Protein AF-A0A3F2V138-F1 (afdb_monomer)

pLDDT: mean 71.64, std 15.11, range [28.91, 94.94]

Mean predicted aligned error: 17.35 Å

Radius of gyration: 23.24 Å; Cα contacts (8 Å, |Δi|>4): 183; chains: 1; bounding box: 48×35×72 Å

Solvent-accessible surface area (backbone atoms only — not comparable to full-atom values): 11892 Å² total; per-residue (Å²): 131,85,77,78,75,81,76,76,82,75,56,70,71,60,63,70,59,53,62,80,86,76,51,94,63,59,84,92,71,60,78,75,80,52,61,64,62,49,49,49,48,48,49,52,50,48,52,50,52,49,46,53,51,50,21,52,49,29,39,47,46,29,72,66,48,78,90,44,71,67,61,22,51,54,26,39,52,51,14,30,50,44,25,16,52,49,17,39,69,52,48,40,97,92,52,82,70,78,85,89,50,86,52,68,68,38,33,52,28,18,52,51,18,26,51,51,32,61,77,63,69,63,63,60,75,60,56,56,51,52,52,53,62,72,70,68,56,84,58,84,85,42,78,45,45,55,25,50,54,50,18,52,54,27,42,51,33,18,60,76,50,72,67,55,75,67,19,55,46,26,43,50,53,18,53,50,25,51,44,39,45,77,66,49,80,71,53,75,67,55,46,55,30,51,53,52,51,50,50,52,54,51,50,51,52,49,56,64,67,77,104

Sequence (211 aa):
MAVETLEVGVEPVDLVMFSFKEDLVDPSLAKHFNTKELDQTINSSAHRALQVCNATAQLMLAKYITDKVDDVNAAKLRAEHIAYDLGDEEYDPDQPRNNPFEEPILAAAWQAGYDSAKHSKRLKPLAELESKYWNEGVNTEDSRSQYELCALQLYKIAAQLERGKNAERAKHLAMEMCRYHEGETPSIKRQIEIDRFMARQAERIAEEIDF

Structure (mmCIF, N/CA/C/O backbone):
data_AF-A0A3F2V138-F1
#
_entry.id   AF-A0A3F2V138-F1
#
loop_
_atom_site.group_PDB
_atom_site.id
_atom_site.type_symbol
_atom_site.label_atom_id
_atom_site.label_alt_id
_atom_site.label_comp_id
_atom_site.label_asym_id
_atom_site.label_entity_id
_atom_site.label_seq_id
_atom_site.pdbx_PDB_ins_code
_atom_site.Cartn_x
_atom_site.Cartn_y
_atom_site.Cartn_z
_atom_site.occupancy
_atom_site.B_iso_or_equiv
_atom_site.auth_seq_id
_atom_site.auth_comp_id
_atom_site.auth_asym_id
_atom_site.auth_atom_id
_atom_site.pdbx_PDB_model_num
ATOM 1 N N . MET A 1 1 ? -20.953 11.373 -18.979 1.00 32.16 1 MET A N 1
ATOM 2 C CA . MET A 1 1 ? -19.958 11.107 -20.035 1.00 32.16 1 MET A CA 1
ATOM 3 C C . MET A 1 1 ? -18.856 10.321 -19.372 1.00 32.16 1 MET A C 1
ATOM 5 O O . MET A 1 1 ? -18.266 10.841 -18.435 1.00 32.16 1 MET A O 1
ATOM 9 N N . ALA A 1 2 ? -18.704 9.050 -19.736 1.00 28.91 2 ALA A N 1
ATOM 10 C CA . ALA A 1 2 ? -17.595 8.244 -19.253 1.00 28.91 2 ALA A CA 1
ATOM 11 C C . ALA A 1 2 ? -16.331 8.774 -19.934 1.00 28.91 2 ALA A C 1
ATOM 13 O O . ALA A 1 2 ? -16.288 8.843 -21.159 1.00 28.91 2 ALA A O 1
ATOM 14 N N . VAL A 1 3 ? -15.372 9.238 -19.139 1.00 31.67 3 VAL A N 1
ATOM 15 C CA . VAL A 1 3 ? -14.023 9.509 -19.626 1.00 31.67 3 VAL A CA 1
ATOM 16 C C . VAL A 1 3 ? -13.371 8.137 -19.719 1.00 31.67 3 VAL A C 1
ATOM 18 O O . VAL A 1 3 ? -13.092 7.526 -18.690 1.00 31.67 3 VAL A O 1
ATOM 21 N N . GLU A 1 4 ? -13.249 7.609 -20.936 1.00 33.34 4 GLU A N 1
ATOM 22 C CA . GLU A 1 4 ? -12.384 6.464 -21.210 1.00 33.34 4 GLU A CA 1
ATOM 23 C C . GLU A 1 4 ? -10.984 6.838 -20.721 1.00 33.34 4 GLU A C 1
ATOM 25 O O . GLU A 1 4 ? -10.369 7.791 -21.199 1.00 33.34 4 GLU A O 1
ATOM 30 N N . THR A 1 5 ? -10.519 6.151 -19.681 1.00 39.53 5 THR A N 1
ATOM 31 C CA . THR A 1 5 ? -9.123 6.197 -19.267 1.00 39.53 5 THR A CA 1
ATOM 32 C C . THR A 1 5 ? -8.278 5.828 -20.477 1.00 39.53 5 THR A C 1
ATOM 34 O O . THR A 1 5 ? -8.374 4.702 -20.957 1.00 39.53 5 THR A O 1
ATOM 37 N N . LEU A 1 6 ? -7.473 6.775 -20.964 1.00 38.91 6 LEU A N 1
ATOM 38 C CA . LEU A 1 6 ? -6.366 6.511 -21.881 1.00 38.91 6 LEU A CA 1
ATOM 39 C C . LEU A 1 6 ? -5.460 5.463 -21.217 1.00 38.91 6 LEU A C 1
ATOM 41 O O . LEU A 1 6 ? -4.614 5.786 -20.379 1.00 38.91 6 LEU A O 1
ATOM 45 N N . GLU A 1 7 ? -5.685 4.186 -21.526 1.00 47.78 7 GLU A N 1
ATOM 46 C CA . GLU A 1 7 ? -4.760 3.098 -21.227 1.00 47.78 7 GLU A CA 1
ATOM 47 C C . GLU A 1 7 ? -3.548 3.258 -22.146 1.00 47.78 7 GLU A C 1
ATOM 49 O O . GLU A 1 7 ? -3.397 2.541 -23.128 1.00 47.78 7 GLU A O 1
ATOM 54 N N . VAL A 1 8 ? -2.696 4.240 -21.836 1.00 52.81 8 VAL A N 1
ATOM 55 C CA . VAL A 1 8 ? -1.450 4.479 -22.570 1.00 52.81 8 VAL A CA 1
ATOM 56 C C . VAL A 1 8 ? -0.631 3.190 -22.544 1.00 52.81 8 VAL A C 1
ATOM 58 O O . VAL A 1 8 ? -0.210 2.724 -21.472 1.00 52.81 8 VAL A O 1
ATOM 61 N N . GLY A 1 9 ? -0.438 2.603 -23.724 1.00 60.66 9 GLY A N 1
ATOM 62 C CA . GLY A 1 9 ? 0.198 1.305 -23.912 1.00 60.66 9 GLY A CA 1
ATOM 63 C C . GLY A 1 9 ? 1.704 1.364 -23.663 1.00 60.66 9 GLY A C 1
ATOM 64 O O . GLY A 1 9 ? 2.499 1.602 -24.573 1.00 60.66 9 GLY A O 1
ATOM 65 N N . VAL A 1 10 ? 2.132 1.121 -22.424 1.00 68.50 10 VAL A N 1
ATOM 66 C CA . VAL A 1 10 ? 3.544 0.811 -22.157 1.00 68.50 10 VAL A CA 1
ATOM 67 C C . VAL A 1 10 ? 3.823 -0.599 -22.661 1.00 68.50 10 VAL A C 1
ATOM 69 O O . VAL A 1 10 ? 3.036 -1.507 -22.396 1.00 68.50 10 VAL A O 1
ATOM 72 N N . GLU A 1 11 ? 4.935 -0.797 -23.367 1.00 81.44 11 GLU A N 1
ATOM 73 C CA . GLU A 1 11 ? 5.279 -2.093 -23.947 1.00 81.44 11 GLU A CA 1
ATOM 74 C C . GLU A 1 11 ? 6.398 -2.771 -23.142 1.00 81.44 11 GLU A C 1
ATOM 76 O O . GLU A 1 11 ? 7.419 -2.140 -22.851 1.00 81.44 11 GLU A O 1
ATOM 81 N N . PRO A 1 12 ? 6.312 -4.085 -22.854 1.00 78.69 12 PRO A N 1
ATOM 82 C CA . PRO A 1 12 ? 7.355 -4.781 -22.100 1.00 78.69 12 PRO A CA 1
ATOM 83 C C . PRO A 1 12 ? 8.736 -4.784 -22.770 1.00 78.69 12 PRO A C 1
ATOM 85 O O . PRO A 1 12 ? 9.752 -4.997 -22.104 1.00 78.69 12 PRO A O 1
ATOM 88 N N . VAL A 1 13 ? 8.788 -4.545 -24.087 1.00 82.62 13 VAL A N 1
ATOM 89 C CA . VAL A 1 13 ? 10.034 -4.430 -24.861 1.00 82.62 13 VAL A CA 1
ATOM 90 C C . VAL A 1 13 ? 10.856 -3.198 -24.470 1.00 82.62 13 VAL A C 1
ATOM 92 O O . VAL A 1 13 ? 12.082 -3.221 -24.587 1.00 82.62 13 VAL A O 1
ATOM 95 N N . ASP A 1 14 ? 10.220 -2.157 -23.924 1.00 84.81 14 ASP A N 1
ATOM 96 C CA . ASP A 1 14 ? 10.8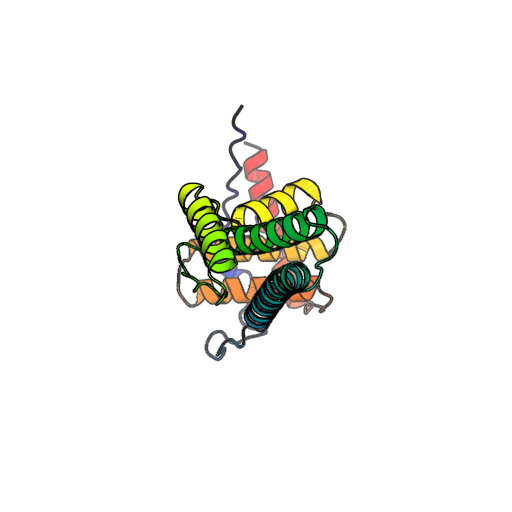92 -0.915 -23.529 1.00 84.81 14 ASP A CA 1
ATOM 97 C C . ASP A 1 14 ? 11.889 -1.131 -22.380 1.00 84.81 14 ASP A C 1
ATOM 99 O O . ASP A 1 14 ? 12.819 -0.348 -22.195 1.00 84.81 14 ASP A O 1
ATOM 103 N N . LEU A 1 15 ? 11.778 -2.248 -21.654 1.00 83.06 15 LEU A N 1
ATOM 104 C CA . LEU A 1 15 ? 12.735 -2.639 -20.618 1.00 83.06 15 LEU A CA 1
ATOM 105 C C . LEU A 1 15 ? 14.162 -2.853 -21.166 1.00 83.06 15 LEU A C 1
ATOM 107 O O . LEU A 1 15 ? 15.140 -2.798 -20.416 1.00 83.06 15 LEU A O 1
ATOM 111 N N . VAL A 1 16 ? 14.307 -3.086 -22.476 1.00 86.06 16 VAL A N 1
ATOM 112 C CA . VAL A 1 16 ? 15.608 -3.196 -23.161 1.00 86.06 16 VAL A CA 1
ATOM 113 C C . VAL A 1 16 ? 16.344 -1.850 -23.215 1.00 86.06 16 VAL A C 1
ATOM 115 O O . VAL A 1 16 ? 17.562 -1.828 -23.389 1.00 86.06 16 VAL A O 1
ATOM 118 N N . MET A 1 17 ? 15.642 -0.726 -23.025 1.00 85.81 17 MET A N 1
ATOM 119 C CA . MET A 1 17 ? 16.252 0.610 -23.005 1.00 85.81 17 MET A CA 1
ATOM 120 C C . MET A 1 17 ? 17.148 0.843 -21.785 1.00 85.81 17 MET A C 1
ATOM 122 O O . MET A 1 17 ? 18.038 1.690 -21.847 1.00 85.81 17 MET A O 1
ATOM 126 N N . PHE A 1 18 ? 16.959 0.061 -20.720 1.00 87.50 18 PHE A N 1
ATOM 127 C CA . PHE A 1 18 ? 17.821 0.060 -19.545 1.00 87.50 18 PHE A CA 1
ATOM 128 C C . PHE A 1 18 ? 18.917 -0.985 -19.708 1.00 87.50 18 PHE A C 1
ATOM 130 O O . PHE A 1 18 ? 18.635 -2.160 -19.976 1.00 87.50 18 PHE A O 1
ATOM 137 N N . SER A 1 19 ? 20.177 -0.599 -19.512 1.00 84.62 19 SER A N 1
ATOM 138 C CA . SER A 1 19 ? 21.278 -1.558 -19.557 1.00 84.62 19 SER A CA 1
ATOM 139 C C . SER A 1 19 ? 21.392 -2.326 -18.242 1.00 84.62 19 SER A C 1
ATOM 141 O O . SER A 1 19 ? 21.206 -1.777 -17.164 1.00 84.62 19 SER A O 1
ATOM 143 N N . PHE A 1 20 ? 21.763 -3.606 -18.322 1.00 78.69 20 PHE A N 1
ATOM 144 C CA . PHE A 1 20 ? 22.033 -4.431 -17.136 1.00 78.69 20 PHE A CA 1
ATOM 145 C C . PHE A 1 20 ? 23.310 -4.017 -16.382 1.00 78.69 20 PHE A C 1
ATOM 147 O O . PHE A 1 20 ? 23.573 -4.518 -15.297 1.00 78.69 20 PHE A O 1
ATOM 154 N N . LYS A 1 21 ? 24.155 -3.161 -16.975 1.00 75.06 21 LYS A N 1
ATOM 155 C CA . LYS A 1 21 ? 25.467 -2.789 -16.419 1.00 75.06 21 LYS A CA 1
ATOM 156 C C . LYS A 1 21 ? 25.376 -1.734 -15.321 1.00 75.06 21 LYS A C 1
ATOM 158 O O . LYS A 1 21 ? 26.285 -1.655 -14.504 1.00 75.06 21 LYS A O 1
ATOM 163 N N . GLU A 1 22 ? 24.322 -0.929 -15.349 1.00 72.00 22 GLU A N 1
ATOM 164 C CA . GLU A 1 22 ? 24.072 0.135 -14.375 1.00 72.00 22 GLU A CA 1
ATOM 165 C C . GLU A 1 22 ? 23.046 -0.307 -13.313 1.00 72.00 22 GLU A C 1
ATOM 167 O O . GLU A 1 22 ? 22.742 0.463 -12.407 1.00 72.00 22 GLU A O 1
ATOM 172 N N . ASP A 1 23 ? 22.522 -1.542 -13.404 1.00 71.06 23 ASP A N 1
ATOM 173 C CA . ASP A 1 23 ? 21.577 -2.097 -12.429 1.00 71.06 23 ASP A CA 1
ATOM 174 C C . ASP A 1 23 ? 22.263 -2.174 -11.058 1.00 71.06 23 ASP A C 1
ATOM 176 O O . ASP A 1 23 ? 23.228 -2.915 -10.860 1.00 71.06 23 ASP A O 1
ATOM 180 N N . LEU A 1 24 ? 21.752 -1.399 -10.094 1.00 63.19 24 LEU A N 1
ATOM 181 C CA . LEU A 1 24 ? 22.294 -1.331 -8.731 1.00 63.19 24 LEU A CA 1
ATOM 182 C C . LEU A 1 24 ? 22.168 -2.663 -7.973 1.00 63.19 24 LEU A C 1
ATOM 184 O O . LEU A 1 24 ? 22.788 -2.848 -6.925 1.00 63.19 24 LEU A O 1
ATOM 188 N N . VAL A 1 25 ? 21.354 -3.586 -8.487 1.00 59.28 25 VAL A N 1
ATOM 189 C CA . VAL A 1 25 ? 21.067 -4.884 -7.882 1.00 59.28 25 VAL A CA 1
ATOM 190 C C . VAL A 1 25 ? 21.074 -5.962 -8.962 1.00 59.28 25 VAL A C 1
ATOM 192 O O . VAL A 1 25 ? 20.280 -5.905 -9.899 1.00 59.28 25 VAL A O 1
ATOM 195 N N . ASP A 1 26 ? 21.914 -6.988 -8.796 1.00 55.56 26 ASP A N 1
ATOM 196 C CA . ASP A 1 26 ? 21.844 -8.204 -9.611 1.00 55.56 26 ASP A CA 1
ATOM 197 C C . ASP A 1 26 ? 20.541 -8.965 -9.274 1.00 55.56 26 ASP A C 1
ATOM 199 O O . ASP A 1 26 ? 20.380 -9.423 -8.132 1.00 55.56 26 ASP A O 1
ATOM 203 N N . PRO A 1 27 ? 19.614 -9.146 -10.23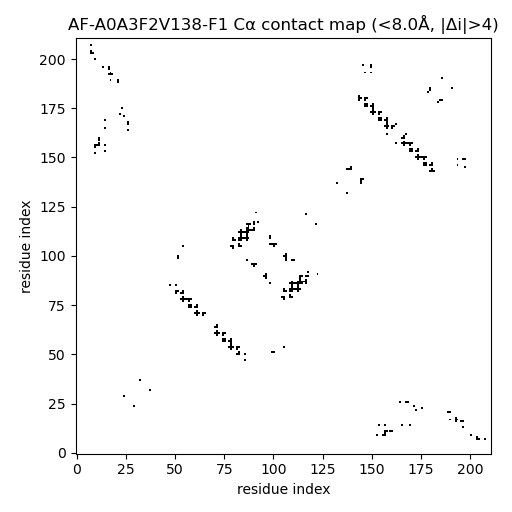9 1.00 51.47 27 PRO A N 1
ATOM 204 C CA . PRO A 1 27 ? 18.341 -9.833 -10.013 1.00 51.47 27 PRO A CA 1
ATOM 205 C C . PRO A 1 27 ? 18.500 -11.280 -9.526 1.00 51.47 27 PRO A C 1
ATOM 207 O O . PRO A 1 27 ? 17.563 -11.851 -8.979 1.00 51.47 27 PRO A O 1
ATOM 210 N N . SER A 1 28 ? 19.665 -11.897 -9.748 1.00 51.62 28 SER A N 1
ATOM 211 C CA . SER A 1 28 ? 19.962 -13.271 -9.335 1.00 51.62 28 SER A CA 1
ATOM 212 C C . SER A 1 28 ? 20.532 -13.394 -7.916 1.00 51.62 28 SER A C 1
ATOM 214 O O . SER A 1 28 ? 20.513 -14.489 -7.353 1.00 51.62 28 SER A O 1
ATOM 216 N N . LEU A 1 29 ? 21.003 -12.288 -7.323 1.00 47.56 29 LEU A N 1
ATOM 217 C CA . LEU A 1 29 ? 21.621 -12.243 -5.989 1.00 47.56 29 LEU A CA 1
ATOM 218 C C . LEU A 1 29 ? 20.744 -11.562 -4.932 1.00 47.56 29 LEU A C 1
ATOM 220 O O . LEU A 1 29 ? 21.033 -11.653 -3.737 1.00 47.56 29 LEU A O 1
ATOM 224 N N . ALA A 1 30 ? 19.662 -10.904 -5.342 1.00 48.72 30 ALA A N 1
ATOM 225 C CA . ALA A 1 30 ? 18.732 -10.260 -4.432 1.00 48.72 30 ALA A CA 1
ATOM 226 C C . ALA A 1 30 ? 17.898 -11.301 -3.662 1.00 48.72 30 ALA A C 1
ATOM 228 O O . ALA A 1 30 ? 16.778 -11.635 -4.032 1.00 48.72 30 ALA A O 1
ATOM 229 N N . LYS A 1 31 ? 18.398 -11.783 -2.517 1.00 49.00 31 LYS A N 1
ATOM 230 C CA . LYS A 1 31 ? 17.483 -12.083 -1.405 1.00 49.00 31 LYS A CA 1
ATOM 231 C C . LYS A 1 31 ? 16.943 -10.733 -0.953 1.00 49.00 31 LYS A C 1
ATOM 233 O O . LYS A 1 31 ? 17.604 -10.044 -0.184 1.00 49.00 31 LYS A O 1
ATOM 238 N N . HIS A 1 32 ? 15.818 -10.321 -1.527 1.00 47.31 32 HIS A N 1
ATOM 239 C CA . HIS A 1 32 ? 15.221 -9.013 -1.293 1.00 47.31 32 HIS A CA 1
ATOM 240 C C . HIS A 1 32 ? 15.019 -8.795 0.215 1.00 47.31 32 HIS A C 1
ATOM 242 O O . HIS A 1 32 ? 14.123 -9.371 0.825 1.00 47.31 32 HIS A O 1
ATOM 248 N N . PHE A 1 33 ? 15.867 -7.970 0.829 1.00 42.47 33 PHE A N 1
ATOM 249 C CA . PHE A 1 33 ? 15.520 -7.292 2.070 1.00 42.47 33 PHE A CA 1
ATOM 250 C C . PHE A 1 33 ? 14.721 -6.072 1.629 1.00 42.47 33 PHE A C 1
ATOM 252 O O . PHE A 1 33 ? 15.279 -5.028 1.299 1.00 42.47 33 PHE A O 1
ATOM 259 N N . ASN A 1 34 ? 13.413 -6.259 1.482 1.00 51.78 34 ASN A N 1
ATOM 260 C CA . ASN A 1 34 ? 12.510 -5.204 1.062 1.00 51.78 34 ASN A CA 1
ATOM 261 C C . ASN A 1 34 ? 12.299 -4.264 2.251 1.00 51.78 34 ASN A C 1
ATOM 263 O O . ASN A 1 34 ? 11.348 -4.415 3.009 1.00 51.78 34 ASN A O 1
ATOM 267 N N . THR A 1 35 ? 13.237 -3.338 2.466 1.00 44.03 35 THR A N 1
ATOM 268 C CA . THR A 1 35 ? 13.180 -2.374 3.575 1.00 44.03 35 THR A CA 1
ATOM 269 C C . THR A 1 35 ? 11.898 -1.560 3.536 1.00 44.03 35 THR A C 1
ATOM 271 O O . THR A 1 35 ? 11.374 -1.254 4.589 1.00 44.03 35 THR A O 1
ATOM 274 N N . LYS A 1 36 ? 11.320 -1.318 2.353 1.00 45.69 36 LYS A N 1
ATOM 275 C CA . LYS A 1 36 ? 10.038 -0.626 2.204 1.00 45.69 36 LYS A CA 1
ATOM 276 C C . LYS A 1 36 ? 8.844 -1.481 2.622 1.00 45.69 36 LYS A C 1
ATOM 278 O O . LYS A 1 36 ? 7.966 -0.973 3.300 1.00 45.69 36 LYS A O 1
ATOM 283 N N . GLU A 1 37 ? 8.803 -2.762 2.267 1.00 50.03 37 GLU A N 1
ATOM 284 C CA . GLU A 1 37 ? 7.781 -3.693 2.777 1.00 50.03 37 GLU A CA 1
ATOM 285 C C . GLU A 1 37 ? 7.958 -3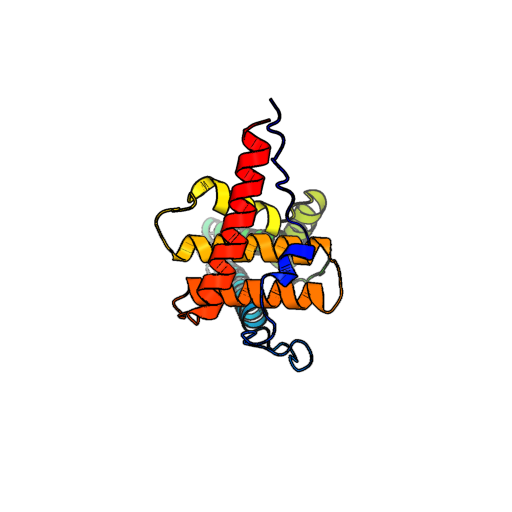.935 4.277 1.00 50.03 37 GLU A C 1
ATOM 287 O O . GLU A 1 37 ? 6.976 -4.064 4.998 1.00 50.03 37 GLU A O 1
ATOM 292 N N . LEU A 1 38 ? 9.197 -3.916 4.771 1.00 45.75 38 LEU A N 1
ATOM 293 C CA . LEU A 1 38 ? 9.510 -3.994 6.192 1.00 45.75 38 LEU A CA 1
ATOM 294 C C . LEU A 1 38 ? 9.075 -2.717 6.925 1.00 45.75 38 LEU A C 1
ATOM 296 O O . LEU A 1 38 ? 8.409 -2.827 7.943 1.00 45.75 38 LEU A O 1
ATOM 300 N N . ASP A 1 39 ? 9.339 -1.531 6.380 1.00 49.78 39 ASP A N 1
ATOM 301 C CA . ASP A 1 39 ? 8.896 -0.238 6.911 1.00 49.78 39 ASP A CA 1
ATOM 302 C C . ASP A 1 39 ? 7.374 -0.089 6.817 1.00 49.78 39 ASP A C 1
ATOM 304 O O . ASP A 1 39 ? 6.744 0.391 7.752 1.00 49.78 39 ASP A O 1
ATOM 308 N N . GLN A 1 40 ? 6.745 -0.561 5.738 1.00 58.03 40 GLN A N 1
ATOM 309 C CA . GLN A 1 40 ? 5.288 -0.642 5.609 1.00 58.03 40 GLN A CA 1
ATOM 310 C C . GLN A 1 40 ? 4.699 -1.627 6.618 1.00 58.03 40 GLN A C 1
ATOM 312 O O . GLN A 1 40 ? 3.688 -1.322 7.243 1.00 58.03 40 GLN A O 1
ATOM 317 N N . THR A 1 41 ? 5.340 -2.775 6.834 1.00 59.00 41 THR A N 1
ATOM 318 C CA . THR A 1 41 ? 4.925 -3.757 7.843 1.00 59.00 41 THR A CA 1
ATOM 319 C C . THR A 1 41 ? 5.105 -3.196 9.250 1.00 59.00 41 THR A C 1
ATOM 321 O O . THR A 1 41 ? 4.219 -3.365 10.083 1.00 59.00 41 THR A O 1
ATOM 324 N N . ILE A 1 42 ? 6.201 -2.482 9.520 1.00 55.03 42 ILE A N 1
ATOM 325 C CA . ILE A 1 42 ? 6.461 -1.803 10.793 1.00 55.03 42 ILE A CA 1
ATOM 326 C C . ILE A 1 42 ? 5.435 -0.697 11.012 1.00 55.03 42 ILE A C 1
ATOM 328 O O . ILE A 1 42 ? 4.840 -0.652 12.081 1.00 55.03 42 ILE A O 1
ATOM 332 N N . ASN A 1 43 ? 5.174 0.150 10.017 1.00 63.12 43 ASN A N 1
ATOM 333 C CA . ASN A 1 43 ? 4.196 1.232 10.107 1.00 63.12 43 ASN A CA 1
ATOM 334 C C . ASN A 1 43 ? 2.775 0.686 10.275 1.00 63.12 43 ASN A C 1
ATOM 336 O O . ASN A 1 43 ? 2.054 1.141 11.157 1.00 63.12 43 ASN A O 1
ATOM 340 N N . SER A 1 44 ? 2.394 -0.342 9.509 1.00 68.12 44 SER A N 1
ATOM 341 C CA . SER A 1 44 ? 1.121 -1.056 9.665 1.00 68.12 44 SER A CA 1
ATOM 342 C C . SER A 1 44 ? 1.009 -1.677 11.060 1.00 68.12 44 SER A C 1
ATOM 344 O O . SER A 1 44 ? -0.007 -1.521 11.733 1.00 68.12 44 SER A O 1
ATOM 346 N N . SER A 1 45 ? 2.073 -2.320 11.546 1.00 65.31 45 SER A N 1
ATOM 347 C CA . SER A 1 45 ? 2.112 -2.914 12.883 1.00 65.31 45 SER A CA 1
ATOM 348 C C . SER A 1 45 ? 2.074 -1.862 13.995 1.00 65.31 45 SER A C 1
ATOM 350 O O . SER A 1 45 ? 1.442 -2.097 15.023 1.00 65.31 45 SER A O 1
ATOM 352 N N . ALA A 1 46 ? 2.733 -0.717 13.818 1.00 62.47 46 ALA A N 1
ATOM 353 C CA . ALA A 1 46 ? 2.763 0.379 14.779 1.00 62.47 46 ALA A CA 1
ATOM 354 C C . ALA A 1 46 ? 1.407 1.085 14.843 1.00 62.47 46 ALA A C 1
ATOM 356 O O . ALA A 1 46 ? 0.880 1.285 15.934 1.00 62.47 46 ALA A O 1
ATOM 357 N N . HIS A 1 47 ? 0.804 1.384 13.689 1.00 70.19 47 HIS A N 1
ATOM 358 C CA . HIS A 1 47 ? -0.554 1.923 13.589 1.00 70.19 47 HIS A CA 1
ATOM 359 C C . HIS A 1 47 ? -1.562 0.986 14.250 1.00 70.19 47 HIS A C 1
ATOM 361 O O . HIS A 1 47 ? -2.305 1.402 15.136 1.00 70.19 47 HIS A O 1
ATOM 367 N N . ARG A 1 48 ? -1.505 -0.310 13.923 1.00 77.38 48 ARG A N 1
ATOM 368 C CA . ARG A 1 48 ? -2.334 -1.338 14.559 1.00 77.38 48 ARG A CA 1
ATOM 369 C C . ARG A 1 48 ? -2.171 -1.345 16.079 1.00 77.38 48 ARG A C 1
ATOM 371 O O . ARG A 1 48 ? -3.162 -1.311 16.803 1.00 77.38 48 ARG A O 1
ATOM 378 N N . ALA A 1 49 ? -0.935 -1.368 16.575 1.00 69.75 49 ALA A N 1
ATOM 379 C CA . ALA A 1 49 ? -0.661 -1.366 18.011 1.00 69.75 49 ALA A CA 1
ATOM 380 C C . ALA A 1 49 ? -1.174 -0.091 18.701 1.00 69.75 49 ALA A C 1
ATOM 382 O O . ALA A 1 49 ? -1.716 -0.170 19.804 1.00 69.75 49 ALA A O 1
ATOM 383 N N . LEU A 1 50 ? -1.053 1.070 18.049 1.00 69.94 50 LEU A N 1
ATOM 384 C CA . LEU A 1 50 ? -1.578 2.340 18.549 1.00 69.94 50 LEU A CA 1
ATOM 385 C C . LEU A 1 50 ? -3.105 2.335 18.623 1.00 69.94 50 LEU A C 1
ATOM 387 O O . LEU A 1 50 ? -3.648 2.727 19.651 1.00 69.94 50 LEU A O 1
ATOM 391 N N . GLN A 1 51 ? -3.802 1.853 17.591 1.00 74.12 51 GLN A N 1
ATOM 392 C CA . GLN A 1 51 ? -5.268 1.773 17.604 1.00 74.12 51 GLN A CA 1
ATOM 393 C C . GLN A 1 51 ? -5.772 0.809 18.680 1.00 74.12 51 GLN A C 1
ATOM 395 O O . GLN A 1 51 ? -6.700 1.132 19.423 1.00 74.12 51 GLN A O 1
ATOM 400 N N . VAL A 1 52 ? -5.103 -0.336 18.845 1.00 78.38 52 VAL A N 1
ATOM 401 C CA . VAL A 1 52 ? -5.410 -1.285 19.923 1.00 78.38 52 VAL A CA 1
ATOM 402 C C . VAL A 1 52 ? -5.198 -0.643 21.295 1.00 78.38 52 VAL A C 1
ATOM 404 O O . VAL A 1 52 ? -6.077 -0.718 22.155 1.00 78.38 52 VAL A O 1
ATOM 407 N N . CYS A 1 53 ? -4.068 0.038 21.499 1.00 81.12 53 CYS A N 1
ATOM 408 C CA . CYS A 1 53 ? -3.769 0.772 22.730 1.00 81.12 53 CYS A CA 1
ATOM 409 C C . CYS A 1 53 ? -4.805 1.874 23.011 1.00 81.12 53 CYS A C 1
ATOM 411 O O . CYS A 1 53 ? -5.304 1.991 24.126 1.00 81.12 53 CYS A O 1
ATOM 413 N N . ASN A 1 54 ? -5.202 2.643 21.997 1.00 74.31 54 ASN A N 1
ATOM 414 C CA . ASN A 1 54 ? -6.181 3.715 22.142 1.00 74.31 54 ASN A CA 1
ATOM 415 C C . ASN A 1 54 ? -7.569 3.176 22.505 1.00 74.31 54 ASN A C 1
ATOM 417 O O . ASN A 1 54 ? -8.181 3.668 23.453 1.00 74.31 54 ASN A O 1
ATOM 421 N N . ALA A 1 55 ? -8.059 2.149 21.807 1.00 75.06 55 ALA A N 1
ATOM 422 C CA . ALA A 1 55 ? -9.352 1.538 22.110 1.00 75.06 55 ALA A CA 1
ATOM 423 C C . ALA A 1 55 ? -9.363 0.905 23.511 1.00 75.06 55 ALA A C 1
ATOM 425 O O . ALA A 1 55 ? -10.293 1.124 24.290 1.00 75.06 55 ALA A O 1
ATOM 426 N N . THR A 1 56 ? -8.304 0.179 23.878 1.00 81.12 56 THR A N 1
ATOM 427 C CA . THR A 1 56 ? -8.179 -0.410 25.221 1.00 81.12 56 THR A CA 1
ATOM 428 C C . THR A 1 56 ? -8.077 0.653 26.314 1.00 81.12 56 THR A C 1
ATOM 430 O O . THR A 1 56 ? -8.751 0.528 27.337 1.00 81.12 56 THR A O 1
ATOM 433 N N . ALA A 1 57 ? -7.329 1.736 26.095 1.00 82.38 57 ALA A N 1
ATOM 434 C CA . ALA A 1 57 ? -7.231 2.850 27.032 1.00 82.38 57 ALA A CA 1
ATOM 435 C C . ALA A 1 57 ? -8.570 3.582 27.203 1.00 82.38 57 ALA A C 1
ATOM 437 O O . ALA A 1 57 ? -8.961 3.871 28.331 1.00 82.38 57 ALA A O 1
ATOM 438 N N . GLN A 1 58 ? -9.313 3.835 26.120 1.00 80.56 58 GLN A N 1
ATOM 439 C CA . GLN A 1 58 ? -10.650 4.438 26.190 1.00 80.56 58 GLN A CA 1
ATOM 440 C C . GLN A 1 58 ? -11.638 3.537 26.938 1.00 80.56 58 GLN A C 1
ATOM 442 O O . GLN A 1 58 ? -12.402 4.014 27.779 1.00 80.56 58 GLN A O 1
ATOM 447 N N . LEU A 1 59 ? -11.579 2.224 26.706 1.00 84.12 59 LEU A N 1
ATOM 448 C CA . LEU A 1 59 ? -12.397 1.270 27.445 1.00 84.12 59 LEU A CA 1
ATOM 449 C C . LEU A 1 59 ? -12.005 1.212 28.930 1.00 84.12 59 LEU A C 1
ATOM 451 O O . LEU A 1 59 ? -12.883 1.151 29.789 1.00 84.12 59 LEU A O 1
ATOM 455 N N . MET A 1 60 ? -10.711 1.265 29.257 1.00 85.00 60 MET A N 1
ATOM 456 C CA . MET A 1 60 ? -10.251 1.368 30.644 1.00 85.00 60 MET A CA 1
ATOM 457 C C . MET A 1 60 ? -10.730 2.666 31.294 1.00 85.00 60 MET A C 1
ATOM 459 O O . MET A 1 60 ? -11.288 2.620 32.386 1.00 85.00 60 MET A O 1
ATOM 463 N N . LEU A 1 61 ? -10.597 3.812 30.624 1.00 80.19 61 LEU A N 1
ATOM 464 C CA . LEU A 1 61 ? -11.120 5.087 31.116 1.00 80.19 61 LEU A CA 1
ATOM 465 C C . LEU A 1 61 ? -12.621 4.994 31.388 1.00 80.19 61 LEU A C 1
ATOM 467 O O . LEU A 1 61 ? -13.067 5.430 32.439 1.00 80.19 61 LEU A O 1
ATOM 471 N N . ALA A 1 62 ? -13.392 4.341 30.521 1.00 81.69 62 ALA A N 1
ATOM 472 C CA . ALA A 1 62 ? -14.811 4.105 30.768 1.00 81.69 62 ALA A CA 1
ATOM 473 C C . ALA A 1 62 ? -15.087 3.193 31.980 1.00 81.69 62 ALA A C 1
ATOM 475 O O . ALA A 1 62 ? -16.127 3.320 32.621 1.00 81.69 62 ALA A O 1
ATOM 476 N N . LYS A 1 63 ? -14.187 2.251 32.290 1.00 80.88 63 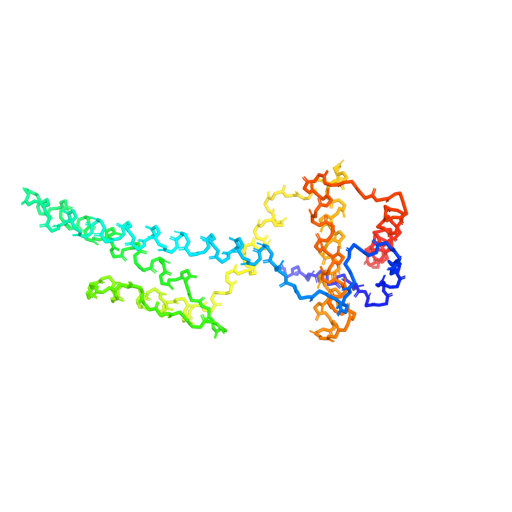LYS A N 1
ATOM 477 C CA . LYS A 1 63 ? -14.291 1.375 33.470 1.00 80.88 63 LYS A CA 1
ATOM 478 C C . LYS A 1 63 ? -13.916 2.105 34.773 1.00 80.88 63 LYS A C 1
ATOM 480 O O . LYS A 1 63 ? -14.434 1.733 35.822 1.00 80.88 63 LYS A O 1
ATOM 485 N N . TYR A 1 64 ? -13.041 3.116 34.715 1.00 77.06 64 TYR A N 1
ATOM 486 C CA . TYR A 1 64 ? -12.485 3.808 35.891 1.00 77.06 64 TYR A CA 1
ATOM 487 C C . TYR A 1 64 ? -13.042 5.220 36.145 1.00 77.06 64 TYR A C 1
ATOM 489 O O . TYR A 1 64 ? -13.040 5.663 37.291 1.00 77.06 64 TYR A O 1
ATOM 497 N N . ILE A 1 65 ? -13.524 5.936 35.126 1.00 65.44 65 ILE A N 1
ATOM 498 C CA . ILE A 1 65 ? -14.222 7.218 35.291 1.00 65.44 65 ILE A CA 1
ATOM 499 C C . ILE A 1 65 ? -15.644 6.890 35.743 1.00 65.44 65 ILE A C 1
ATOM 501 O O . ILE A 1 65 ? -16.479 6.501 34.941 1.00 65.44 65 ILE A O 1
ATOM 505 N N . THR A 1 66 ? -15.924 6.996 37.038 1.00 62.56 66 THR A N 1
ATOM 506 C CA . THR A 1 66 ? -17.194 6.533 37.628 1.00 62.56 66 THR A CA 1
ATOM 507 C C . THR A 1 66 ? -18.219 7.637 37.872 1.00 62.56 66 THR A C 1
ATOM 509 O O . THR A 1 66 ? -19.363 7.340 38.209 1.00 62.56 66 THR A O 1
ATOM 512 N N . ASP A 1 67 ? -17.840 8.904 37.702 1.00 67.81 67 ASP A N 1
ATOM 513 C CA . ASP A 1 67 ? -18.605 10.010 38.293 1.00 67.81 67 ASP A CA 1
ATOM 514 C C . ASP A 1 67 ? -19.717 10.547 37.378 1.00 67.81 67 ASP A C 1
ATOM 516 O O . ASP A 1 67 ? -20.662 11.181 37.852 1.00 67.81 67 ASP A O 1
ATOM 520 N N . LYS A 1 68 ? -19.638 10.281 36.067 1.00 77.81 68 LYS A N 1
ATOM 521 C CA . LYS A 1 68 ? -20.630 10.703 35.068 1.00 77.81 68 LYS A CA 1
ATOM 522 C C . LYS A 1 68 ? -20.897 9.594 34.057 1.00 77.81 68 LYS A C 1
ATOM 524 O O . LYS A 1 68 ? -20.030 9.225 33.271 1.00 77.81 68 LYS A O 1
ATOM 529 N N . VAL A 1 69 ? -22.133 9.098 34.053 1.00 78.81 69 VAL A N 1
ATOM 530 C CA . VAL A 1 69 ? -22.591 8.015 33.163 1.00 78.81 69 VAL A CA 1
ATOM 531 C C . VAL A 1 69 ? -22.442 8.389 31.681 1.00 78.81 69 VAL A C 1
ATOM 533 O O . VAL A 1 69 ? -22.087 7.539 30.867 1.00 78.81 69 VAL A O 1
ATOM 536 N N . ASP A 1 70 ? -22.639 9.661 31.335 1.00 81.50 70 ASP A N 1
ATOM 537 C CA . ASP A 1 70 ? -22.495 10.143 29.957 1.00 81.50 70 ASP A CA 1
ATOM 538 C C . ASP A 1 70 ? -21.043 10.066 29.462 1.00 81.50 70 ASP A C 1
ATOM 540 O O . ASP A 1 70 ? -20.798 9.652 28.329 1.00 81.50 70 ASP A O 1
ATOM 544 N N . ASP A 1 71 ? -20.070 10.366 30.328 1.00 78.25 71 ASP A N 1
ATOM 545 C CA . ASP A 1 71 ? -18.644 10.302 29.991 1.00 78.25 71 ASP A CA 1
ATOM 546 C C . ASP A 1 71 ? -18.176 8.848 29.819 1.00 78.25 71 ASP A C 1
ATOM 548 O O . ASP A 1 71 ? -17.395 8.545 28.913 1.00 78.25 71 ASP A O 1
ATOM 552 N N . VAL A 1 72 ? -18.717 7.931 30.631 1.00 80.75 72 VAL A N 1
ATOM 553 C CA . VAL A 1 72 ? -18.512 6.479 30.490 1.00 80.75 72 VAL A CA 1
ATOM 554 C C . VAL A 1 72 ? -19.027 5.989 29.143 1.00 80.75 72 VAL A C 1
ATOM 556 O O . VAL A 1 72 ? -18.318 5.281 28.427 1.00 80.75 72 VAL A O 1
ATOM 559 N N . ASN A 1 73 ? -20.253 6.367 28.780 1.00 83.81 73 ASN A N 1
ATOM 560 C CA . ASN A 1 73 ? -20.861 5.954 27.519 1.00 83.81 73 ASN A CA 1
ATOM 561 C C . ASN A 1 73 ? -20.110 6.541 26.320 1.00 83.81 73 ASN A C 1
ATOM 563 O O . ASN A 1 73 ? -19.832 5.820 25.365 1.00 83.81 73 ASN A O 1
ATOM 567 N N . ALA A 1 74 ? -19.699 7.810 26.388 1.00 82.50 74 ALA A N 1
ATOM 568 C CA . ALA A 1 74 ? -18.906 8.445 25.340 1.00 82.50 74 ALA A CA 1
ATOM 569 C C . ALA A 1 74 ? -17.516 7.804 25.179 1.00 82.50 74 ALA A C 1
ATOM 571 O O . ALA A 1 74 ? -17.002 7.697 24.066 1.00 82.50 74 ALA A O 1
ATOM 572 N N . ALA A 1 75 ? -16.877 7.378 26.272 1.00 79.25 75 ALA A N 1
ATOM 573 C CA . ALA A 1 75 ? -15.600 6.668 26.220 1.00 79.25 75 ALA A CA 1
ATOM 574 C C . ALA A 1 75 ? -15.748 5.246 25.643 1.00 79.25 75 ALA A C 1
ATOM 576 O O . ALA A 1 75 ? -14.941 4.856 24.800 1.00 79.25 75 ALA A O 1
ATOM 577 N N . LYS A 1 76 ? -16.811 4.507 26.000 1.00 86.19 76 LYS A N 1
ATOM 578 C CA . LYS A 1 76 ? -17.123 3.201 25.383 1.00 86.19 76 LYS A CA 1
ATOM 579 C C . LYS A 1 76 ? -17.388 3.321 23.890 1.00 86.19 76 LYS A C 1
ATOM 581 O O . LYS A 1 76 ? -16.770 2.606 23.112 1.00 86.19 76 LYS A O 1
ATOM 586 N N . LEU A 1 77 ? -18.230 4.276 23.498 1.00 87.06 77 LEU A N 1
ATOM 587 C CA . LEU A 1 77 ? -18.566 4.503 22.096 1.00 87.06 77 LEU A CA 1
ATOM 588 C C . LEU A 1 77 ? -17.316 4.846 21.272 1.00 87.06 77 LEU A C 1
ATOM 590 O O . LEU A 1 77 ? -17.142 4.337 20.171 1.00 87.06 77 LEU A O 1
ATOM 594 N N . ARG A 1 78 ? -16.408 5.666 21.821 1.00 85.38 78 ARG A N 1
ATOM 595 C CA . ARG A 1 78 ? -15.115 5.962 21.183 1.00 85.38 78 ARG A CA 1
ATOM 596 C C . ARG A 1 78 ? -14.235 4.723 21.051 1.00 85.38 78 ARG A C 1
ATOM 598 O O . ARG A 1 78 ? -13.626 4.536 20.004 1.00 85.38 78 ARG A O 1
ATOM 605 N N . ALA A 1 79 ? -14.172 3.884 22.083 1.00 84.56 79 ALA A N 1
ATOM 606 C CA . ALA A 1 79 ? -13.407 2.642 22.042 1.00 84.56 79 ALA A CA 1
ATOM 607 C C . ALA A 1 79 ? -13.939 1.679 20.963 1.00 84.56 79 ALA A C 1
ATOM 609 O O . ALA A 1 79 ? -13.156 1.115 20.202 1.00 84.56 79 ALA A O 1
ATOM 610 N N . GLU A 1 80 ? -15.263 1.542 20.864 1.00 90.12 80 GLU A N 1
ATOM 611 C CA . GLU A 1 80 ? -15.939 0.736 19.840 1.00 90.12 80 GLU A CA 1
ATOM 612 C C . GLU A 1 80 ? -15.706 1.285 18.429 1.00 90.12 80 GLU A C 1
ATOM 614 O O . GLU A 1 80 ? -15.382 0.514 17.531 1.00 90.12 80 GLU A O 1
ATOM 619 N N . HIS A 1 81 ? -15.793 2.605 18.236 1.00 88.88 81 HIS A N 1
ATOM 620 C CA . HIS A 1 81 ? -15.507 3.240 16.947 1.00 88.88 81 HIS A CA 1
ATOM 621 C C . HIS A 1 81 ? -14.078 2.973 16.474 1.00 88.88 81 HIS A C 1
ATOM 623 O O . HIS A 1 81 ? -13.885 2.552 15.342 1.00 88.88 81 HIS A O 1
ATOM 629 N N . ILE A 1 82 ? -13.088 3.135 17.356 1.00 83.75 82 ILE A N 1
ATOM 630 C CA . ILE A 1 82 ? -11.686 2.860 17.017 1.00 83.75 82 ILE A CA 1
ATOM 631 C C . ILE A 1 82 ? -11.499 1.391 16.608 1.00 83.75 82 ILE A C 1
ATOM 633 O O . ILE A 1 82 ? -10.794 1.094 15.645 1.00 83.75 82 ILE A O 1
ATOM 637 N N . ALA A 1 83 ? -12.132 0.461 17.330 1.00 88.44 83 ALA A N 1
ATOM 638 C CA . ALA A 1 83 ? -12.067 -0.958 17.002 1.00 88.44 83 ALA A CA 1
ATOM 639 C C . ALA A 1 83 ? -12.744 -1.270 15.656 1.00 88.44 83 ALA A C 1
ATOM 641 O O . ALA A 1 83 ? -12.189 -2.035 14.869 1.00 88.44 83 ALA A O 1
ATOM 642 N N . TYR A 1 84 ? -13.901 -0.661 15.379 1.00 91.44 84 TYR A N 1
ATOM 643 C CA . TYR A 1 84 ? -14.613 -0.781 14.106 1.00 91.44 84 TYR A CA 1
ATOM 644 C C . TYR A 1 84 ? -13.785 -0.248 12.932 1.00 91.44 84 TYR A C 1
ATOM 646 O O . TYR A 1 84 ? -13.615 -0.957 11.942 1.00 91.44 84 TYR A O 1
ATOM 654 N N . ASP A 1 85 ? -13.231 0.960 13.057 1.00 86.88 85 ASP A N 1
ATOM 655 C CA . ASP A 1 85 ? -12.427 1.594 12.008 1.00 86.88 85 ASP A CA 1
ATOM 656 C C . ASP A 1 85 ? -11.181 0.752 11.698 1.00 86.88 85 ASP A C 1
ATOM 658 O O . ASP A 1 85 ? -10.878 0.500 10.533 1.00 86.88 85 ASP A O 1
ATOM 662 N N . LEU A 1 86 ? -10.524 0.204 12.730 1.00 86.62 86 LEU A N 1
ATOM 663 C CA . LEU A 1 86 ? -9.414 -0.733 12.546 1.00 86.62 86 LEU A CA 1
ATOM 664 C C . LEU A 1 86 ? -9.850 -2.002 11.794 1.00 86.62 86 LEU A C 1
ATOM 666 O O . LEU A 1 86 ? -9.117 -2.482 10.936 1.00 86.62 86 LEU A O 1
ATOM 670 N N . GLY A 1 87 ? -11.033 -2.548 12.086 1.00 86.75 87 GLY A N 1
ATOM 671 C CA . GLY A 1 87 ? -11.574 -3.702 11.364 1.00 86.75 87 GLY A CA 1
ATOM 672 C C . GLY A 1 87 ? -11.828 -3.406 9.885 1.00 86.75 87 GLY A C 1
ATOM 673 O O . GLY A 1 87 ? -11.484 -4.217 9.028 1.00 86.75 87 GLY A O 1
ATOM 674 N N . ASP A 1 88 ? -12.376 -2.227 9.580 1.00 86.75 88 ASP A N 1
ATOM 675 C CA . ASP A 1 88 ? -12.581 -1.759 8.203 1.00 86.75 88 ASP A CA 1
ATOM 676 C C . ASP A 1 88 ? -11.246 -1.513 7.468 1.00 86.75 88 ASP A C 1
ATOM 678 O O . ASP A 1 88 ? -11.127 -1.754 6.267 1.00 86.75 88 ASP A O 1
ATOM 682 N N . GLU A 1 89 ? -10.215 -1.031 8.166 1.00 83.75 89 GLU A N 1
ATOM 683 C CA . GLU A 1 89 ? -8.837 -0.865 7.667 1.00 83.75 89 GLU A CA 1
ATOM 684 C C . GLU A 1 89 ? -8.108 -2.178 7.411 1.00 83.75 89 GLU A C 1
ATOM 686 O O . GLU A 1 89 ? -7.399 -2.285 6.414 1.00 83.75 89 GLU A O 1
ATOM 691 N N . GLU A 1 90 ? -8.297 -3.178 8.265 1.00 85.12 90 GLU A N 1
ATOM 692 C CA . GLU A 1 90 ? -7.575 -4.446 8.177 1.00 85.12 90 GLU A CA 1
ATOM 693 C C . GLU A 1 90 ? -8.193 -5.457 7.207 1.00 85.12 90 GLU A C 1
ATOM 695 O O . GLU A 1 90 ? -7.603 -6.520 6.996 1.00 85.12 90 GLU A O 1
ATOM 700 N N . TYR A 1 91 ? -9.358 -5.164 6.622 1.00 83.38 91 TYR A N 1
ATOM 701 C CA . TYR A 1 91 ? -9.959 -6.056 5.639 1.00 83.38 91 TYR A CA 1
ATOM 702 C C . TYR A 1 91 ? -9.144 -6.096 4.344 1.00 83.38 91 TYR A C 1
ATOM 704 O O . TYR A 1 91 ? -9.160 -5.166 3.535 1.00 83.38 91 TYR A O 1
ATOM 712 N N . ASP A 1 92 ? -8.509 -7.242 4.123 1.00 76.31 92 ASP A N 1
ATOM 713 C CA . ASP A 1 92 ? -7.857 -7.612 2.877 1.00 76.31 92 ASP A CA 1
ATOM 714 C C . ASP A 1 92 ? -8.336 -9.024 2.471 1.00 76.31 92 ASP A C 1
ATOM 716 O O . ASP A 1 92 ? -8.196 -9.969 3.260 1.00 76.31 92 ASP A O 1
ATOM 720 N N . PRO A 1 93 ? -8.945 -9.201 1.279 1.00 72.81 93 PRO A N 1
ATOM 721 C CA . PRO A 1 93 ? -9.384 -10.514 0.810 1.00 72.81 93 PRO A CA 1
ATOM 722 C C . PRO A 1 93 ? -8.228 -11.504 0.598 1.00 72.81 93 PRO A C 1
ATOM 724 O O . PRO A 1 93 ? -8.452 -12.710 0.721 1.00 72.81 93 PRO A O 1
ATOM 727 N N . ASP A 1 94 ? -7.019 -11.018 0.313 1.00 72.12 94 ASP A N 1
ATOM 728 C CA . ASP A 1 94 ? -5.843 -11.843 0.028 1.00 72.12 94 ASP A CA 1
ATOM 729 C C . ASP A 1 94 ? -5.004 -12.120 1.289 1.00 72.12 94 ASP A C 1
ATOM 731 O O . ASP A 1 94 ? -4.231 -13.082 1.327 1.00 72.12 94 ASP A O 1
ATOM 735 N N . GLN A 1 95 ? -5.180 -11.322 2.350 1.00 74.69 95 GLN A N 1
ATOM 736 C CA . GLN A 1 95 ? -4.470 -11.470 3.624 1.00 74.69 95 GLN A CA 1
ATOM 737 C C . GLN A 1 95 ? -5.409 -11.355 4.837 1.00 74.69 95 GLN A C 1
ATOM 739 O O . GLN A 1 95 ? -5.494 -10.295 5.463 1.00 74.69 95 GLN A O 1
ATOM 744 N N . PRO A 1 96 ? -6.077 -12.450 5.248 1.00 76.31 96 PRO A N 1
ATOM 745 C CA . PRO A 1 96 ? -6.964 -12.412 6.403 1.00 76.31 96 PRO A CA 1
ATOM 746 C C . PRO A 1 96 ? -6.200 -12.087 7.694 1.00 76.31 96 PRO A C 1
ATOM 748 O O . PRO A 1 96 ? -5.204 -12.733 8.034 1.00 76.31 96 PRO A O 1
ATOM 751 N N . ARG A 1 97 ? -6.693 -11.094 8.440 1.00 81.00 97 ARG A N 1
ATOM 752 C CA . ARG A 1 97 ? -6.138 -10.654 9.729 1.00 81.00 97 ARG A CA 1
ATOM 753 C C . ARG A 1 97 ? -6.920 -11.257 10.898 1.00 81.00 97 ARG A C 1
ATOM 755 O O . ARG A 1 97 ? -8.127 -11.462 10.822 1.00 81.00 97 ARG A O 1
ATOM 762 N N . ASN A 1 98 ? -6.220 -11.524 12.001 1.00 88.44 98 ASN A N 1
ATOM 763 C CA . ASN A 1 98 ? -6.843 -11.965 13.252 1.00 88.44 98 ASN A CA 1
ATOM 764 C C . ASN A 1 98 ? -7.287 -10.763 14.083 1.00 88.44 98 ASN A C 1
ATOM 766 O O . ASN A 1 98 ? -6.547 -9.785 14.176 1.00 88.44 98 ASN A O 1
ATOM 770 N N . ASN A 1 99 ? -8.419 -10.884 14.772 1.00 89.94 99 ASN A N 1
ATOM 771 C CA . ASN A 1 99 ? -8.897 -9.863 15.698 1.00 89.94 99 ASN A CA 1
ATOM 772 C C . ASN A 1 99 ? -7.864 -9.609 16.820 1.00 89.94 99 ASN A C 1
ATOM 774 O O . ASN A 1 99 ? -7.446 -10.569 17.476 1.00 89.94 99 ASN A O 1
ATOM 778 N N . PRO A 1 100 ? -7.417 -8.358 17.039 1.00 88.62 100 PRO A N 1
ATOM 779 C CA . PRO A 1 100 ? -6.406 -8.053 18.049 1.00 88.62 100 PRO A CA 1
ATOM 780 C C . PRO A 1 100 ? -6.963 -7.840 19.465 1.00 88.62 100 PRO A C 1
ATOM 782 O O . PRO A 1 100 ? -6.175 -7.670 20.393 1.00 88.62 100 PRO A O 1
ATOM 785 N N . PHE A 1 101 ? -8.285 -7.793 19.651 1.00 90.44 101 PHE A N 1
ATOM 786 C CA . PHE A 1 101 ? -8.896 -7.437 20.931 1.00 90.44 101 PHE A CA 1
ATOM 787 C C . PHE A 1 101 ? -9.303 -8.664 21.753 1.00 90.44 101 PHE A C 1
ATOM 789 O O . PHE A 1 101 ? -10.033 -9.530 21.281 1.00 90.44 101 PHE A O 1
ATOM 796 N N . GLU A 1 102 ? -8.898 -8.691 23.025 1.00 88.38 102 GLU A N 1
ATOM 797 C CA . GLU A 1 102 ? -9.345 -9.704 23.997 1.00 88.38 102 GLU A CA 1
ATOM 798 C C . GLU A 1 102 ? -10.697 -9.346 24.642 1.00 88.38 102 GLU A C 1
ATOM 800 O O . GLU A 1 102 ? -11.465 -10.219 25.042 1.00 88.38 102 GLU A O 1
ATOM 805 N N . GLU A 1 103 ? -11.006 -8.050 24.744 1.00 89.50 103 GLU A N 1
ATOM 806 C CA . GLU A 1 103 ? -12.244 -7.556 25.351 1.00 89.50 103 GLU A CA 1
ATOM 807 C C . GLU A 1 103 ? -13.438 -7.775 24.401 1.00 89.50 103 GLU A C 1
ATOM 809 O O . GLU A 1 103 ? -13.420 -7.248 23.283 1.00 89.50 103 GLU A O 1
ATOM 814 N N . PRO A 1 104 ? -14.516 -8.469 24.827 1.00 91.06 104 PRO A N 1
ATOM 815 C CA . PRO A 1 104 ? -15.600 -8.889 23.930 1.00 91.06 104 PRO A CA 1
ATOM 816 C C . PRO A 1 104 ? -16.273 -7.754 23.152 1.00 91.06 104 PRO A C 1
ATOM 818 O O . PRO A 1 104 ? -16.655 -7.936 22.000 1.00 91.06 104 PRO A O 1
ATOM 821 N N . ILE A 1 105 ? -16.412 -6.580 23.776 1.00 89.56 105 ILE A N 1
ATOM 822 C CA . ILE A 1 105 ? -17.062 -5.407 23.173 1.00 89.56 105 ILE A CA 1
ATOM 823 C C . ILE A 1 105 ? -16.228 -4.875 21.996 1.00 89.56 105 ILE A C 1
ATOM 825 O O . ILE A 1 105 ? -16.767 -4.609 20.926 1.00 89.56 105 ILE A O 1
ATOM 829 N N . LEU A 1 106 ? -14.906 -4.784 22.166 1.00 90.56 106 LEU A N 1
ATOM 830 C CA . LEU A 1 106 ? -13.997 -4.317 21.115 1.00 90.56 106 LEU A CA 1
ATOM 831 C C . LEU A 1 106 ? -13.822 -5.374 20.026 1.00 90.56 106 LEU A C 1
ATOM 833 O O . LEU A 1 106 ? -13.804 -5.043 18.844 1.00 90.56 106 LEU A O 1
ATOM 837 N N . ALA A 1 107 ? -13.760 -6.650 20.416 1.00 92.12 107 ALA A N 1
ATOM 838 C CA . ALA A 1 107 ? -13.686 -7.751 19.468 1.00 92.12 107 ALA A CA 1
ATOM 839 C C . ALA A 1 107 ? -14.912 -7.773 18.538 1.00 92.12 107 ALA A C 1
ATOM 841 O O . ALA A 1 107 ? -14.757 -7.901 17.323 1.00 92.12 107 ALA A O 1
ATOM 842 N N . ALA A 1 108 ? -16.116 -7.586 19.088 1.00 92.69 108 ALA A N 1
ATOM 843 C CA . ALA A 1 108 ? -17.345 -7.502 18.304 1.00 92.69 108 ALA A CA 1
ATOM 844 C C . ALA A 1 108 ? -17.360 -6.284 17.364 1.00 92.69 108 ALA A C 1
ATOM 846 O O . ALA A 1 108 ? -17.741 -6.420 16.201 1.00 92.69 108 ALA A O 1
ATOM 847 N N . ALA A 1 109 ? -16.911 -5.117 17.838 1.00 91.38 109 ALA A N 1
ATOM 848 C CA . ALA A 1 109 ? -16.844 -3.903 17.028 1.00 91.38 109 ALA A CA 1
ATOM 849 C C . ALA A 1 109 ? -15.857 -4.038 15.854 1.00 91.38 109 ALA A C 1
ATOM 851 O O . ALA A 1 109 ? -16.212 -3.721 14.719 1.00 91.38 109 ALA A O 1
ATOM 852 N N . TRP A 1 110 ? -14.666 -4.595 16.096 1.00 94.94 110 TRP A N 1
ATOM 853 C CA . TRP A 1 110 ? -13.687 -4.883 15.041 1.00 94.94 110 TRP A CA 1
ATOM 854 C C . TRP A 1 110 ? -14.234 -5.863 14.004 1.00 94.94 110 TRP A C 1
ATOM 856 O O . TRP A 1 110 ? -14.132 -5.615 12.805 1.00 94.94 110 TRP A O 1
ATOM 866 N N . GLN A 1 111 ? -14.888 -6.942 14.449 1.00 92.88 111 GLN A N 1
ATOM 867 C CA . GLN A 1 111 ? -15.480 -7.921 13.536 1.00 92.88 111 GLN A CA 1
ATOM 868 C C . GLN A 1 111 ? -16.561 -7.282 12.651 1.00 92.88 111 GLN A C 1
ATOM 870 O O . GLN A 1 111 ? -16.611 -7.550 11.453 1.00 92.88 111 GLN A O 1
ATOM 875 N N . ALA A 1 112 ? -17.379 -6.388 13.215 1.00 90.62 112 ALA A N 1
ATOM 876 C CA . ALA A 1 112 ? -18.390 -5.654 12.460 1.00 90.62 112 ALA A CA 1
ATOM 877 C C . ALA A 1 112 ? -17.777 -4.738 11.383 1.00 90.62 112 ALA A C 1
ATOM 879 O O . ALA A 1 112 ? -18.304 -4.684 10.272 1.00 90.62 112 ALA A O 1
ATOM 880 N N . GLY A 1 113 ? -16.662 -4.060 11.677 1.00 86.56 113 GLY A N 1
ATOM 881 C CA . GLY A 1 113 ? -15.924 -3.254 10.695 1.00 86.56 113 GLY A CA 1
ATOM 882 C C . GLY A 1 113 ? -15.322 -4.103 9.577 1.00 86.56 113 GLY A C 1
ATOM 883 O O . GLY A 1 113 ? -15.516 -3.814 8.396 1.00 86.56 113 GLY A O 1
ATOM 884 N N . TYR A 1 114 ? -14.691 -5.217 9.947 1.00 87.75 114 TYR A N 1
ATOM 885 C CA . TYR A 1 114 ? -14.098 -6.168 9.007 1.00 87.75 114 TYR A CA 1
ATOM 886 C C . TYR A 1 114 ? -15.140 -6.761 8.050 1.00 87.75 114 TYR A C 1
ATOM 888 O O . TYR A 1 114 ? -14.945 -6.809 6.833 1.00 87.75 114 TYR A O 1
ATOM 896 N N . ASP A 1 115 ? -16.294 -7.165 8.583 1.00 88.56 115 ASP A N 1
ATOM 897 C CA . ASP A 1 115 ? -17.400 -7.658 7.772 1.00 88.56 115 ASP A CA 1
ATOM 898 C C . ASP A 1 115 ? -18.008 -6.535 6.917 1.00 88.56 115 ASP A C 1
ATOM 900 O O . ASP A 1 115 ? -18.347 -6.766 5.758 1.00 88.56 115 ASP A O 1
ATOM 904 N N . SER A 1 116 ? -18.113 -5.307 7.421 1.00 86.06 116 SER A N 1
ATOM 905 C CA . SER A 1 116 ? -18.604 -4.159 6.645 1.00 86.06 116 SER A CA 1
ATOM 906 C C . SER A 1 116 ? -17.733 -3.872 5.415 1.00 86.06 116 SER A C 1
ATOM 908 O O . SER A 1 116 ? -18.247 -3.751 4.294 1.00 86.06 116 SER A O 1
ATOM 910 N N . ALA A 1 117 ? -16.409 -3.864 5.585 1.00 80.44 117 ALA A N 1
ATOM 911 C CA . ALA A 1 117 ? -15.456 -3.703 4.492 1.00 80.44 117 ALA A CA 1
ATOM 912 C C . ALA A 1 117 ? -15.528 -4.864 3.486 1.00 80.44 117 ALA A C 1
ATOM 914 O O . ALA A 1 117 ? -15.549 -4.634 2.270 1.00 80.44 117 ALA A O 1
ATOM 915 N N . LYS A 1 118 ? -15.697 -6.098 3.981 1.00 80.88 118 LYS A N 1
ATOM 916 C CA . LYS A 1 118 ? -15.935 -7.294 3.161 1.00 80.88 118 LYS A CA 1
ATOM 917 C C . LYS A 1 118 ? -17.154 -7.167 2.258 1.00 80.88 118 LYS A C 1
ATOM 919 O O . LYS A 1 118 ? -17.075 -7.470 1.066 1.00 80.88 118 LYS A O 1
ATOM 924 N N . HIS A 1 119 ? -18.276 -6.705 2.802 1.00 75.00 119 HIS A N 1
ATOM 925 C CA . HIS A 1 119 ? -19.503 -6.502 2.028 1.00 75.00 119 HIS A CA 1
ATOM 926 C C . HIS A 1 119 ? -19.383 -5.324 1.051 1.00 75.00 119 HIS A C 1
ATOM 928 O O . HIS A 1 119 ? -19.989 -5.353 -0.020 1.00 75.00 119 HIS A O 1
ATOM 934 N N . SER A 1 120 ? -18.568 -4.322 1.386 1.00 66.75 120 SER A N 1
ATOM 935 C CA . SER A 1 120 ? -18.390 -3.102 0.592 1.00 66.75 120 SER A CA 1
ATOM 936 C C . SER A 1 120 ? -17.369 -3.226 -0.550 1.00 66.75 120 SER A C 1
ATOM 938 O O . SER A 1 120 ? -17.259 -2.295 -1.344 1.00 66.75 120 SER A O 1
ATOM 940 N N . LYS A 1 121 ? -16.629 -4.345 -0.661 1.00 58.91 121 LYS A N 1
ATOM 941 C CA . LYS A 1 121 ? -15.604 -4.604 -1.703 1.00 58.91 1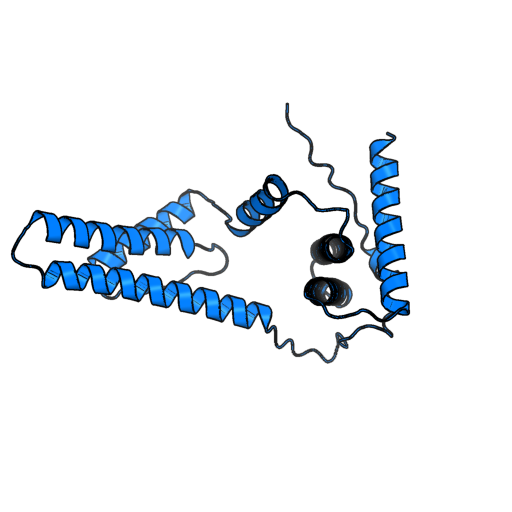21 LYS A CA 1
ATOM 942 C C . LYS A 1 121 ? -14.603 -3.448 -1.912 1.00 58.91 121 LYS A C 1
ATOM 944 O O . LYS A 1 121 ? -14.140 -3.221 -3.029 1.00 58.91 121 LYS A O 1
ATOM 949 N N . ARG A 1 122 ? -14.272 -2.689 -0.862 1.00 56.41 122 ARG A N 1
ATOM 950 C CA . ARG A 1 122 ? -13.346 -1.550 -0.962 1.00 56.41 122 ARG A CA 1
ATOM 951 C C . ARG A 1 122 ? -11.902 -2.051 -1.035 1.00 56.41 122 ARG A C 1
ATOM 953 O O . ARG A 1 122 ? -11.333 -2.437 -0.024 1.00 56.41 122 ARG A O 1
ATOM 960 N N . LEU A 1 123 ? -11.302 -2.017 -2.223 1.00 54.78 123 LEU A N 1
ATOM 961 C CA . LEU A 1 123 ? -9.859 -2.199 -2.414 1.00 54.78 123 LEU A CA 1
ATOM 962 C C . LEU A 1 123 ? -9.151 -0.860 -2.139 1.00 54.78 123 LEU A C 1
ATOM 964 O O . LEU A 1 123 ? -8.985 -0.040 -3.041 1.00 54.78 123 LEU A O 1
ATOM 968 N N . LYS A 1 124 ? -8.767 -0.624 -0.875 1.00 56.88 124 LYS A N 1
ATOM 969 C CA . LYS A 1 124 ? -8.128 0.626 -0.404 1.00 56.88 124 LYS A CA 1
ATOM 970 C C . LYS A 1 124 ? -6.883 1.067 -1.202 1.00 56.88 124 LYS A C 1
ATOM 972 O O . LYS A 1 124 ? -6.799 2.260 -1.494 1.00 56.88 124 LYS A O 1
ATOM 977 N N . PRO A 1 125 ? -5.984 0.169 -1.657 1.00 55.78 125 PRO A N 1
ATOM 978 C CA . PRO A 1 125 ? -4.781 0.584 -2.385 1.00 55.78 125 PRO A CA 1
ATOM 979 C C . PRO A 1 125 ? -5.062 1.310 -3.708 1.00 55.78 125 PRO A C 1
ATOM 981 O O . PRO A 1 125 ? -4.283 2.169 -4.108 1.00 55.78 125 PRO A O 1
ATOM 984 N N . LEU A 1 126 ? -6.176 0.996 -4.381 1.00 47.00 126 LEU A N 1
ATOM 985 C CA . LEU A 1 126 ? -6.555 1.633 -5.646 1.00 47.00 126 LEU A CA 1
ATOM 986 C C . LEU A 1 126 ? -7.079 3.063 -5.417 1.00 47.00 126 LEU A C 1
ATOM 988 O O . LEU A 1 126 ? -6.694 3.988 -6.125 1.00 47.00 126 LEU A O 1
ATOM 992 N N . ALA A 1 127 ? -7.898 3.253 -4.379 1.00 52.38 127 ALA A N 1
ATOM 993 C CA . ALA A 1 127 ? -8.522 4.537 -4.057 1.00 52.38 127 ALA A CA 1
ATOM 994 C C . ALA A 1 127 ? -7.520 5.574 -3.513 1.00 52.38 127 ALA A C 1
ATOM 996 O O . ALA A 1 127 ? -7.637 6.766 -3.801 1.00 52.38 127 ALA A O 1
ATOM 997 N N . GLU A 1 128 ? -6.519 5.132 -2.746 1.00 53.59 128 GLU A N 1
ATOM 998 C CA . GLU A 1 128 ? -5.439 6.004 -2.265 1.00 53.59 128 GLU A CA 1
ATOM 999 C C . GLU A 1 128 ? -4.518 6.453 -3.405 1.00 53.59 128 GLU A C 1
ATOM 1001 O O . GLU A 1 128 ? -4.133 7.625 -3.456 1.00 53.59 128 GLU A O 1
ATOM 1006 N N . LEU A 1 129 ? -4.219 5.553 -4.351 1.00 50.66 129 LEU A N 1
ATOM 1007 C CA . LEU A 1 129 ? -3.451 5.892 -5.548 1.00 50.66 129 LEU A CA 1
ATOM 1008 C C . LEU A 1 129 ? -4.196 6.941 -6.382 1.00 50.66 129 LEU A C 1
ATOM 1010 O O . LEU A 1 129 ? -3.634 7.988 -6.695 1.00 50.66 129 LEU A O 1
ATOM 1014 N N . GLU A 1 130 ? -5.472 6.697 -6.690 1.00 49.59 130 GLU A N 1
ATOM 1015 C CA . GLU A 1 130 ? -6.300 7.612 -7.483 1.00 49.59 130 GLU A CA 1
ATOM 1016 C C . GLU A 1 130 ? -6.410 8.997 -6.830 1.00 49.59 130 GLU A C 1
ATOM 1018 O O . GLU A 1 130 ? -6.203 10.011 -7.495 1.00 49.59 130 GLU A O 1
ATOM 1023 N N . SER A 1 131 ? -6.649 9.068 -5.518 1.00 48.47 131 SER A N 1
ATOM 1024 C CA . SER A 1 131 ? -6.755 10.346 -4.800 1.00 48.47 131 SER A CA 1
ATOM 1025 C C . SER A 1 131 ? -5.462 11.170 -4.842 1.00 48.47 131 SER A C 1
ATOM 1027 O O . SER A 1 131 ? -5.519 12.397 -4.964 1.00 48.47 131 SER A O 1
ATOM 1029 N N . LYS A 1 132 ? -4.293 10.516 -4.780 1.00 50.28 132 LYS A N 1
ATOM 1030 C CA . LYS A 1 132 ? -2.995 11.196 -4.876 1.00 50.28 132 LYS A CA 1
ATOM 1031 C C . LYS A 1 132 ? -2.765 11.779 -6.276 1.00 50.28 132 LYS A C 1
ATOM 1033 O O . LYS A 1 132 ? -2.325 12.919 -6.399 1.00 50.28 132 LYS A O 1
ATOM 1038 N N . TYR A 1 133 ? -3.136 11.041 -7.326 1.00 54.28 133 TYR A N 1
ATOM 1039 C CA . TYR A 1 133 ? -3.005 11.504 -8.714 1.00 54.28 133 TYR A CA 1
ATOM 1040 C C . TYR A 1 133 ? -3.938 12.669 -9.062 1.00 54.28 133 TYR A C 1
ATOM 1042 O O . TYR A 1 133 ? -3.540 13.557 -9.815 1.00 54.28 133 TYR A O 1
ATOM 1050 N N . TRP A 1 134 ? -5.155 12.690 -8.513 1.00 51.59 134 TRP A N 1
ATOM 1051 C CA . TRP A 1 134 ? -6.152 13.713 -8.844 1.00 51.59 134 TRP A CA 1
ATOM 1052 C C . TRP A 1 134 ? -6.014 15.019 -8.051 1.00 51.59 134 TRP A C 1
ATOM 1054 O O . TRP A 1 134 ? -6.385 16.069 -8.574 1.00 51.59 134 TRP A O 1
ATOM 1064 N N . ASN A 1 135 ? -5.495 14.983 -6.818 1.00 47.06 135 ASN A N 1
ATOM 1065 C CA . ASN A 1 135 ? -5.493 16.159 -5.938 1.00 47.06 135 ASN A CA 1
ATOM 1066 C C . ASN A 1 135 ? -4.170 16.931 -5.898 1.00 47.06 135 ASN A C 1
ATOM 1068 O O . ASN A 1 135 ? -4.200 18.147 -5.720 1.00 47.06 135 ASN A O 1
ATOM 1072 N N . GLU A 1 136 ? -3.019 16.266 -6.033 1.00 49.09 136 GLU A N 1
ATOM 1073 C CA . GLU A 1 136 ? -1.722 16.939 -5.850 1.00 49.09 136 GLU A CA 1
ATOM 1074 C C . GLU A 1 136 ? -1.182 17.556 -7.143 1.00 49.09 136 GLU A C 1
ATOM 1076 O O . GLU A 1 136 ? -0.437 18.532 -7.082 1.00 49.09 136 GLU A O 1
ATOM 1081 N N . GLY A 1 137 ? -1.617 17.062 -8.307 1.00 44.72 137 GLY A N 1
ATOM 1082 C CA . GLY A 1 137 ? -1.072 17.474 -9.596 1.00 44.72 137 GLY A CA 1
ATOM 1083 C C . GLY A 1 137 ? 0.384 17.023 -9.759 1.00 44.72 137 GLY A C 1
ATOM 1084 O O . GLY A 1 137 ? 1.217 17.128 -8.862 1.00 44.72 137 GLY A O 1
ATOM 1085 N N . VAL A 1 138 ? 0.728 16.499 -10.932 1.00 45.00 138 VAL A N 1
ATOM 1086 C CA . VAL A 1 138 ? 2.131 16.207 -11.240 1.00 45.00 138 VAL A CA 1
ATOM 1087 C C . VAL A 1 138 ? 2.826 17.548 -11.483 1.00 45.00 138 VAL A C 1
ATOM 1089 O O . VAL A 1 138 ? 2.555 18.201 -12.488 1.00 45.00 138 VAL A O 1
ATOM 1092 N N . ASN A 1 139 ? 3.706 17.975 -10.573 1.00 43.19 139 ASN A N 1
ATOM 1093 C CA . ASN A 1 139 ? 4.586 19.126 -10.791 1.00 43.19 139 ASN A CA 1
ATOM 1094 C C . ASN A 1 139 ? 5.613 18.771 -11.879 1.00 43.19 139 ASN A C 1
ATOM 1096 O O . ASN A 1 139 ? 6.748 18.399 -11.603 1.00 43.19 139 ASN A O 1
ATOM 1100 N N . THR A 1 140 ? 5.222 18.898 -13.145 1.00 47.03 140 THR A N 1
ATOM 1101 C CA . THR A 1 140 ? 6.054 18.587 -14.321 1.00 47.03 140 THR A CA 1
ATOM 1102 C C . THR A 1 140 ? 7.305 19.467 -14.466 1.00 47.03 140 THR A C 1
ATOM 1104 O O . THR A 1 140 ? 8.051 19.301 -15.426 1.00 47.03 140 THR A O 1
ATOM 1107 N N . GLU A 1 141 ? 7.545 20.403 -13.544 1.00 46.09 141 GLU A N 1
ATOM 1108 C CA . GLU A 1 141 ? 8.707 21.300 -13.537 1.00 46.09 141 GLU A CA 1
ATOM 1109 C C . GLU A 1 141 ? 9.876 20.792 -12.672 1.00 46.09 141 GLU A C 1
ATOM 1111 O O . GLU A 1 141 ? 10.983 21.320 -12.783 1.00 46.09 141 GLU A O 1
ATOM 1116 N N . ASP A 1 142 ? 9.674 19.758 -11.844 1.00 59.62 142 ASP A N 1
ATOM 1117 C CA . ASP A 1 142 ? 10.750 19.152 -11.056 1.00 59.62 142 ASP A CA 1
ATOM 1118 C C . ASP A 1 142 ? 11.267 17.870 -11.729 1.00 59.62 142 ASP A C 1
ATOM 1120 O O . ASP A 1 142 ? 10.517 16.935 -12.013 1.00 59.62 142 ASP A O 1
ATOM 1124 N N . SER A 1 143 ? 12.587 17.790 -11.918 1.00 58.91 143 SER A N 1
ATOM 1125 C CA . SER A 1 143 ? 13.311 16.561 -12.285 1.00 58.91 143 SER A CA 1
ATOM 1126 C C . SER A 1 143 ? 12.909 15.343 -11.438 1.00 58.91 143 SER A C 1
ATOM 1128 O O . SER A 1 143 ? 12.939 14.209 -11.912 1.00 58.91 143 SER A O 1
ATOM 1130 N N . ARG A 1 144 ? 12.456 15.567 -10.200 1.00 64.75 144 ARG A N 1
ATOM 1131 C CA . ARG A 1 144 ? 11.939 14.526 -9.305 1.00 64.75 144 ARG A CA 1
ATOM 1132 C C . ARG A 1 144 ? 10.647 13.876 -9.792 1.00 64.75 144 ARG A C 1
ATOM 1134 O O . ARG A 1 144 ? 10.455 12.683 -9.556 1.00 64.75 144 ARG A O 1
ATOM 1141 N N . SER A 1 145 ? 9.791 14.614 -10.493 1.00 66.69 145 SER A N 1
ATOM 1142 C CA . SER A 1 145 ? 8.551 14.084 -11.066 1.00 66.69 145 SER A CA 1
ATOM 1143 C C . SER A 1 145 ? 8.811 13.222 -12.303 1.00 66.69 145 SER A C 1
ATOM 1145 O O . SER A 1 145 ? 8.045 12.302 -12.585 1.00 66.69 145 SER A O 1
ATOM 1147 N N . GLN A 1 146 ? 9.936 13.428 -13.000 1.00 73.56 146 GLN A N 1
ATOM 1148 C CA . GLN A 1 146 ? 10.367 12.546 -14.090 1.00 73.56 146 GLN A CA 1
ATOM 1149 C C . GLN A 1 146 ? 10.665 11.127 -13.583 1.00 73.56 146 GLN A C 1
ATOM 1151 O O . GLN A 1 146 ? 10.279 10.151 -14.229 1.00 73.56 146 GLN A O 1
ATOM 1156 N N . TYR A 1 147 ? 11.305 10.997 -12.417 1.00 77.38 147 TYR A N 1
ATOM 1157 C CA . TYR A 1 147 ? 11.579 9.687 -11.824 1.00 77.38 147 TYR A CA 1
ATOM 1158 C C . TYR A 1 147 ? 10.304 8.996 -11.336 1.00 77.38 147 TYR A C 1
ATOM 1160 O O . TYR A 1 147 ? 10.153 7.796 -11.545 1.00 77.38 147 TYR A O 1
ATOM 1168 N N . GLU A 1 148 ? 9.351 9.728 -10.755 1.00 70.50 148 GLU A N 1
ATOM 1169 C CA . GLU A 1 148 ? 8.059 9.155 -10.343 1.00 70.50 148 GLU A CA 1
ATOM 1170 C C . GLU A 1 148 ? 7.256 8.627 -11.533 1.00 70.50 148 GLU A C 1
ATOM 1172 O O . GLU A 1 148 ? 6.727 7.514 -11.485 1.00 70.50 148 GLU A O 1
ATOM 1177 N N . LEU A 1 149 ? 7.206 9.394 -12.626 1.00 73.75 149 LEU A N 1
ATOM 1178 C CA . LEU A 1 149 ? 6.558 8.960 -13.860 1.00 73.75 149 LEU A CA 1
ATOM 1179 C C . LEU A 1 149 ? 7.270 7.741 -14.454 1.00 73.75 149 LEU A C 1
ATOM 1181 O O . LEU A 1 149 ? 6.611 6.769 -14.819 1.00 73.75 149 LEU A O 1
ATOM 1185 N N . CYS A 1 150 ? 8.604 7.743 -14.484 1.00 79.94 150 CYS A N 1
ATOM 1186 C CA . CYS A 1 150 ? 9.393 6.601 -14.942 1.00 79.94 150 CYS A CA 1
ATOM 1187 C C . CYS A 1 150 ? 9.115 5.343 -14.097 1.00 79.94 150 CYS A C 1
ATOM 1189 O O . CYS A 1 150 ? 8.851 4.270 -14.646 1.00 79.94 150 CYS A O 1
ATOM 1191 N N . ALA A 1 151 ? 9.083 5.482 -12.766 1.00 76.00 151 ALA A N 1
ATOM 1192 C CA . ALA A 1 151 ? 8.767 4.400 -11.836 1.00 76.00 151 ALA A CA 1
ATOM 1193 C C . ALA A 1 151 ? 7.385 3.797 -12.114 1.00 76.00 151 ALA A C 1
ATOM 1195 O O . ALA A 1 151 ? 7.233 2.576 -12.155 1.00 76.00 151 ALA A O 1
ATOM 1196 N N . LEU A 1 152 ? 6.380 4.646 -12.344 1.00 74.94 152 LEU A N 1
ATOM 1197 C CA . LEU A 1 152 ? 5.020 4.207 -12.637 1.00 74.94 152 LEU A CA 1
ATOM 1198 C C . LEU A 1 152 ? 4.940 3.397 -13.936 1.00 74.94 152 LEU A C 1
ATOM 1200 O O . LEU A 1 152 ? 4.313 2.337 -13.954 1.00 74.94 152 LEU A O 1
ATOM 1204 N N . GLN A 1 153 ? 5.597 3.843 -15.009 1.00 78.75 153 GLN A N 1
ATOM 1205 C CA . GLN A 1 153 ? 5.584 3.099 -16.275 1.00 78.75 153 GLN A CA 1
ATOM 1206 C C . GLN A 1 153 ? 6.334 1.762 -16.158 1.00 78.75 153 GLN A C 1
ATOM 1208 O O . GLN A 1 153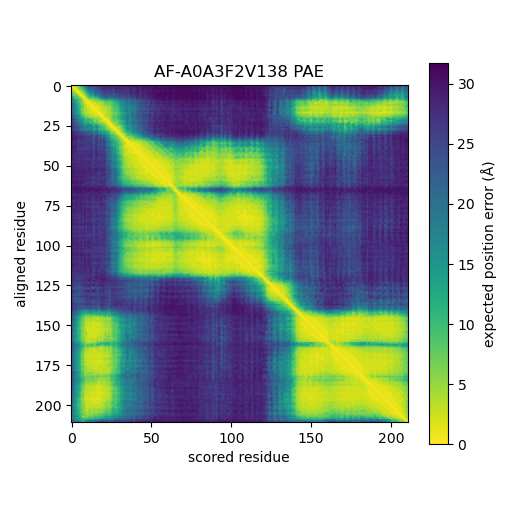 ? 5.888 0.747 -16.692 1.00 78.75 153 GLN A O 1
ATOM 1213 N N . LEU A 1 154 ? 7.424 1.717 -15.387 1.00 78.44 154 LEU A N 1
ATOM 1214 C CA . LEU A 1 154 ? 8.145 0.476 -15.088 1.00 78.44 154 LEU A CA 1
ATOM 1215 C C . LEU A 1 154 ? 7.305 -0.507 -14.254 1.00 78.44 154 LEU A C 1
ATOM 1217 O O . LEU A 1 154 ? 7.327 -1.710 -14.523 1.00 78.44 154 LEU A O 1
ATOM 1221 N N . TYR A 1 155 ? 6.503 -0.024 -13.299 1.00 76.19 155 TYR A N 1
ATOM 1222 C CA . TYR A 1 155 ? 5.551 -0.874 -12.575 1.00 76.19 155 TYR A CA 1
ATOM 1223 C C . TYR A 1 155 ? 4.437 -1.414 -13.476 1.00 76.19 155 TYR A C 1
ATOM 1225 O O . TYR A 1 155 ? 4.059 -2.577 -13.330 1.00 76.19 155 TYR A O 1
ATOM 1233 N N . LYS A 1 156 ? 3.950 -0.629 -14.444 1.00 72.44 156 LYS A N 1
ATOM 1234 C CA . LYS A 1 156 ? 2.992 -1.118 -15.449 1.00 72.44 156 LYS A CA 1
ATOM 1235 C C . LYS A 1 156 ? 3.589 -2.232 -16.312 1.00 72.44 156 LYS A C 1
ATOM 1237 O O . LYS A 1 156 ? 2.936 -3.255 -16.503 1.00 72.44 156 LYS A O 1
ATOM 1242 N N . ILE A 1 157 ? 4.847 -2.095 -16.746 1.00 76.50 157 ILE A N 1
ATOM 1243 C CA . ILE A 1 157 ? 5.574 -3.173 -17.444 1.00 76.50 157 ILE A CA 1
ATOM 1244 C C . ILE A 1 157 ? 5.671 -4.424 -16.561 1.00 76.50 157 ILE A C 1
ATOM 1246 O O . ILE A 1 157 ? 5.433 -5.538 -17.028 1.00 76.50 157 ILE A O 1
ATOM 1250 N N . ALA A 1 158 ? 5.999 -4.258 -15.277 1.00 71.62 158 ALA A N 1
ATOM 1251 C CA . ALA A 1 158 ? 6.073 -5.377 -14.342 1.00 71.62 158 ALA A CA 1
ATOM 1252 C C . ALA A 1 158 ? 4.720 -6.089 -14.173 1.00 71.62 158 ALA A C 1
ATOM 1254 O O . ALA A 1 158 ? 4.689 -7.318 -14.116 1.00 71.62 158 ALA A O 1
ATOM 1255 N N . ALA A 1 159 ? 3.620 -5.331 -14.122 1.00 68.62 159 ALA A N 1
ATOM 1256 C CA . ALA A 1 159 ? 2.266 -5.862 -14.017 1.00 68.62 159 ALA A CA 1
ATOM 1257 C C . ALA A 1 159 ? 1.855 -6.649 -15.273 1.00 68.62 159 ALA A C 1
ATOM 1259 O O . ALA A 1 159 ? 1.321 -7.745 -15.144 1.00 68.62 159 ALA A O 1
ATOM 1260 N N . GLN A 1 160 ? 2.179 -6.153 -16.473 1.00 73.19 160 GLN A N 1
ATOM 1261 C CA . GLN A 1 160 ? 1.913 -6.855 -17.739 1.00 73.19 160 GLN A CA 1
ATOM 1262 C C . GLN A 1 160 ? 2.712 -8.157 -17.893 1.00 73.19 160 GLN A C 1
ATOM 1264 O O . GLN A 1 160 ? 2.265 -9.091 -18.554 1.00 73.19 160 GLN A O 1
ATOM 1269 N N . LEU A 1 161 ? 3.914 -8.222 -17.315 1.00 70.69 161 LEU A N 1
ATOM 1270 C CA . LEU A 1 161 ? 4.772 -9.406 -17.383 1.00 70.69 161 LEU A CA 1
ATOM 1271 C C . LEU A 1 161 ? 4.400 -10.489 -16.358 1.00 70.69 161 LEU A C 1
ATOM 1273 O O . LEU A 1 161 ? 4.888 -11.609 -16.493 1.00 70.69 161 LEU A O 1
ATOM 1277 N N . GLU A 1 162 ? 3.568 -10.164 -15.362 1.00 53.53 162 GLU A N 1
ATOM 1278 C CA . GLU A 1 162 ? 3.061 -11.000 -14.259 1.00 53.53 162 GLU A CA 1
ATOM 1279 C C . GLU A 1 162 ? 4.127 -11.700 -13.383 1.00 53.53 162 GLU A C 1
ATOM 1281 O O . GLU A 1 162 ? 4.118 -11.538 -12.160 1.00 53.53 162 GLU A O 1
ATOM 1286 N N . ARG A 1 163 ? 5.049 -12.496 -13.956 1.00 55.81 163 ARG A N 1
ATOM 1287 C CA . ARG A 1 163 ? 6.121 -13.237 -13.259 1.00 55.81 163 ARG A CA 1
ATOM 1288 C C . ARG A 1 163 ? 7.371 -13.427 -14.130 1.00 55.81 163 ARG A C 1
ATOM 1290 O O . ARG A 1 163 ? 7.294 -13.645 -15.333 1.00 55.81 163 ARG A O 1
ATOM 1297 N N . GLY A 1 164 ? 8.547 -13.458 -13.496 1.00 63.69 164 GLY A N 1
ATOM 1298 C CA . GLY A 1 164 ? 9.820 -13.822 -14.135 1.00 63.69 164 GLY A CA 1
ATOM 1299 C C . GLY A 1 164 ? 10.900 -12.747 -14.020 1.00 63.69 164 GLY A C 1
ATOM 1300 O O . GLY A 1 164 ? 10.671 -11.662 -13.495 1.00 63.69 164 GLY A O 1
ATOM 1301 N N . LYS A 1 165 ? 12.103 -13.048 -14.529 1.00 71.31 165 LYS A N 1
ATOM 1302 C CA . LYS A 1 165 ? 13.295 -12.191 -14.360 1.00 71.31 165 LYS A CA 1
ATOM 1303 C C . LYS A 1 165 ? 13.095 -10.756 -14.860 1.00 71.31 165 LYS A C 1
ATOM 1305 O O . LYS A 1 165 ? 13.610 -9.826 -14.254 1.00 71.31 165 LYS A O 1
ATOM 1310 N N . ASN A 1 166 ? 12.337 -10.579 -15.941 1.00 74.00 166 ASN A N 1
ATOM 1311 C CA . ASN A 1 166 ? 12.065 -9.260 -16.511 1.00 74.00 166 ASN A CA 1
ATOM 1312 C C . ASN A 1 166 ? 11.032 -8.470 -15.691 1.00 74.00 166 ASN A C 1
ATOM 1314 O O . ASN A 1 166 ? 11.187 -7.262 -15.552 1.00 74.00 166 ASN A O 1
ATOM 1318 N N . ALA A 1 167 ? 10.036 -9.140 -15.099 1.00 69.25 167 ALA A N 1
ATOM 1319 C CA . ALA A 1 167 ? 9.074 -8.498 -14.202 1.00 69.25 167 ALA A CA 1
ATOM 1320 C C . ALA A 1 167 ? 9.769 -7.989 -12.928 1.00 69.25 167 ALA A C 1
ATOM 1322 O O . ALA A 1 167 ? 9.589 -6.840 -12.537 1.00 69.25 167 ALA A O 1
ATOM 1323 N N . GLU A 1 168 ? 10.631 -8.812 -12.326 1.00 70.62 168 GLU A N 1
ATOM 1324 C CA . GLU A 1 168 ? 11.413 -8.420 -11.145 1.00 70.62 168 GLU A CA 1
ATOM 1325 C C . GLU A 1 168 ? 12.411 -7.302 -11.456 1.00 70.62 168 GLU A C 1
ATOM 1327 O O . GLU A 1 168 ? 12.552 -6.350 -10.691 1.00 70.62 168 GLU A O 1
ATOM 1332 N N . ARG A 1 169 ? 13.044 -7.351 -12.630 1.00 79.88 169 ARG A N 1
ATOM 1333 C CA . ARG A 1 169 ? 13.920 -6.272 -13.089 1.00 79.88 169 ARG A CA 1
ATOM 1334 C C . ARG A 1 169 ? 13.174 -4.951 -13.273 1.00 79.88 169 ARG A C 1
ATOM 1336 O O . ARG A 1 169 ? 13.686 -3.913 -12.867 1.00 79.88 169 ARG A O 1
ATOM 1343 N N . ALA A 1 170 ? 11.977 -4.978 -13.854 1.00 76.19 170 ALA A N 1
ATOM 1344 C CA . ALA A 1 170 ? 11.153 -3.782 -14.007 1.00 76.19 170 ALA A CA 1
ATOM 1345 C C . ALA A 1 170 ? 10.771 -3.179 -12.642 1.00 76.19 170 ALA A C 1
ATOM 1347 O O . ALA A 1 170 ? 10.899 -1.971 -12.457 1.00 76.19 170 ALA A O 1
ATOM 1348 N N . LYS A 1 171 ? 10.422 -4.013 -11.648 1.00 75.31 171 LYS A N 1
ATOM 1349 C CA . LYS A 1 171 ? 10.195 -3.559 -10.261 1.00 75.31 171 LYS A CA 1
ATOM 1350 C C . LYS A 1 171 ? 11.447 -2.935 -9.646 1.00 75.31 171 LYS A C 1
ATOM 1352 O O . LYS A 1 171 ? 11.357 -1.889 -9.015 1.00 75.31 171 LYS A O 1
ATOM 1357 N N . HIS A 1 172 ? 12.615 -3.543 -9.843 1.00 75.00 172 HIS A N 1
ATOM 1358 C CA . HIS A 1 172 ? 13.876 -3.018 -9.315 1.00 75.00 172 HIS A CA 1
ATOM 1359 C C . HIS A 1 172 ? 14.243 -1.662 -9.908 1.00 75.00 172 HIS A C 1
ATOM 1361 O O . HIS A 1 172 ? 14.596 -0.754 -9.162 1.00 75.00 172 HIS A O 1
ATOM 1367 N N . LEU A 1 173 ? 14.109 -1.503 -11.225 1.00 79.62 173 LEU A N 1
ATOM 1368 C CA . LEU A 1 173 ? 14.320 -0.214 -11.879 1.00 79.62 173 LEU A CA 1
ATOM 1369 C C . LEU A 1 173 ? 13.306 0.822 -11.380 1.00 79.62 173 LEU A C 1
ATOM 1371 O O . LEU A 1 173 ? 13.679 1.963 -11.131 1.00 79.62 173 LEU A O 1
ATOM 1375 N N . ALA A 1 174 ? 12.047 0.433 -11.149 1.00 76.00 174 ALA A N 1
ATOM 1376 C CA . ALA A 1 174 ? 11.048 1.331 -10.574 1.00 76.00 174 ALA A CA 1
ATOM 1377 C C . ALA A 1 174 ? 11.412 1.773 -9.145 1.00 76.00 174 ALA A C 1
ATOM 1379 O O . ALA A 1 174 ? 11.283 2.947 -8.804 1.00 76.00 174 ALA A O 1
ATOM 1380 N N . MET A 1 175 ? 11.917 0.857 -8.314 1.00 73.19 175 MET A N 1
ATOM 1381 C CA . MET A 1 175 ? 12.425 1.180 -6.977 1.00 73.19 175 MET A CA 1
ATOM 1382 C C . MET A 1 175 ? 13.671 2.074 -7.028 1.00 73.19 175 MET A C 1
ATOM 1384 O O . MET A 1 175 ? 13.810 2.970 -6.199 1.00 73.19 175 MET A O 1
ATOM 1388 N N . GLU A 1 176 ? 14.559 1.862 -8.000 1.00 79.62 176 GLU A N 1
ATOM 1389 C CA . GLU A 1 176 ? 15.718 2.722 -8.260 1.00 79.62 176 GLU A CA 1
ATOM 1390 C C . GLU A 1 176 ? 15.274 4.157 -8.592 1.00 79.62 176 GLU A C 1
ATOM 1392 O O . GLU A 1 176 ? 15.789 5.106 -8.002 1.00 79.62 176 GLU A O 1
ATOM 1397 N N . MET A 1 177 ? 14.236 4.327 -9.419 1.00 80.69 177 MET A N 1
ATOM 1398 C CA . MET A 1 177 ? 13.655 5.645 -9.701 1.00 80.69 177 MET A CA 1
ATOM 1399 C C . MET A 1 177 ? 13.077 6.317 -8.444 1.00 80.69 177 MET A C 1
ATOM 1401 O O . MET A 1 177 ? 13.257 7.520 -8.252 1.00 80.69 177 MET A O 1
ATOM 1405 N N . CYS A 1 178 ? 12.429 5.560 -7.549 1.00 72.12 178 CYS A N 1
ATOM 1406 C CA . CYS A 1 178 ? 11.951 6.106 -6.272 1.00 72.12 178 CYS A CA 1
ATOM 1407 C C . CYS A 1 178 ? 13.102 6.651 -5.408 1.00 72.12 178 CYS A C 1
ATOM 1409 O O . CYS A 1 178 ? 12.959 7.709 -4.803 1.00 72.12 178 CYS A O 1
ATOM 1411 N N . ARG A 1 179 ? 14.263 5.985 -5.392 1.00 71.75 179 ARG A N 1
ATOM 1412 C CA . ARG A 1 179 ? 15.443 6.467 -4.650 1.00 71.75 179 ARG A CA 1
ATOM 1413 C C . ARG A 1 179 ? 16.004 7.762 -5.238 1.00 71.75 179 ARG A C 1
ATOM 1415 O O . ARG A 1 179 ? 16.425 8.646 -4.493 1.00 71.75 179 ARG A O 1
ATOM 1422 N N . TYR A 1 180 ? 15.972 7.910 -6.563 1.00 77.56 180 TYR A N 1
ATOM 1423 C CA . TYR A 1 180 ? 16.387 9.153 -7.220 1.00 77.56 180 TYR A CA 1
ATOM 1424 C C . TYR A 1 180 ? 15.443 10.320 -6.935 1.00 77.56 180 TYR A C 1
ATOM 1426 O O . TYR A 1 180 ? 15.893 11.446 -6.722 1.00 77.56 180 TYR A O 1
ATOM 1434 N N . HIS A 1 181 ? 14.142 10.049 -6.836 1.00 68.88 181 HIS A N 1
ATOM 1435 C CA . HIS A 1 181 ? 13.176 11.032 -6.354 1.00 68.88 181 HIS A CA 1
ATOM 1436 C C . HIS A 1 181 ? 13.488 11.497 -4.916 1.00 68.88 181 HIS A C 1
ATOM 1438 O O . HIS A 1 181 ? 13.431 12.692 -4.622 1.00 68.88 181 HIS A O 1
AT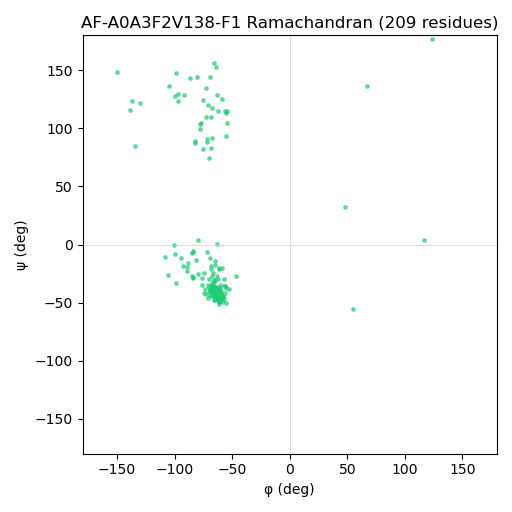OM 1444 N N . GLU A 1 182 ? 13.879 10.570 -4.036 1.00 67.12 182 GLU A N 1
ATOM 1445 C CA . GLU A 1 182 ? 14.220 10.837 -2.629 1.00 67.12 182 GLU A CA 1
ATOM 1446 C C . GLU A 1 182 ? 15.562 11.577 -2.438 1.00 67.12 182 GLU A C 1
ATOM 1448 O O . GLU A 1 182 ? 15.871 12.025 -1.332 1.00 67.12 182 GLU A O 1
ATOM 1453 N N . GLY A 1 183 ? 16.333 11.782 -3.513 1.00 64.94 183 GLY A N 1
ATOM 1454 C CA . GLY A 1 183 ? 17.530 12.625 -3.519 1.00 64.94 183 GLY A CA 1
ATOM 1455 C C . GLY A 1 183 ? 18.840 11.901 -3.821 1.00 64.94 183 GLY A C 1
ATOM 1456 O O . GLY A 1 183 ? 19.893 12.542 -3.798 1.00 64.94 183 GLY A O 1
ATOM 1457 N N . GLU A 1 184 ? 18.811 10.600 -4.125 1.00 74.69 184 GLU A N 1
ATOM 1458 C CA . GLU A 1 184 ? 19.981 9.929 -4.696 1.00 74.69 184 GLU A CA 1
ATOM 1459 C C . GLU A 1 184 ? 20.243 10.415 -6.128 1.00 74.69 184 GLU A C 1
ATOM 1461 O O . GLU A 1 184 ? 19.319 10.690 -6.891 1.00 74.69 184 GLU A O 1
ATOM 1466 N N . THR A 1 185 ? 21.512 10.526 -6.521 1.00 77.50 185 THR A N 1
ATOM 1467 C CA . THR A 1 185 ? 21.874 10.989 -7.865 1.00 77.50 185 THR A CA 1
ATOM 1468 C C . THR A 1 185 ? 22.154 9.812 -8.802 1.00 77.50 185 THR A C 1
ATOM 1470 O O . THR A 1 185 ? 23.035 8.995 -8.510 1.00 77.50 185 THR A O 1
ATOM 1473 N N . PRO A 1 186 ? 21.454 9.709 -9.948 1.00 83.62 186 PRO A N 1
ATOM 1474 C CA . PRO A 1 186 ? 21.757 8.693 -10.946 1.00 83.62 186 PRO A CA 1
ATOM 1475 C C . PRO A 1 186 ? 23.133 8.921 -11.574 1.00 83.62 186 PRO A C 1
ATOM 1477 O O . PRO A 1 186 ? 2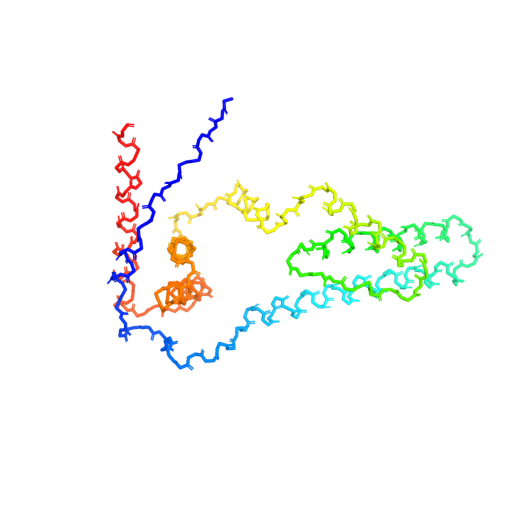3.651 10.041 -11.640 1.00 83.62 186 PRO A O 1
ATOM 1480 N N . SER A 1 187 ? 23.721 7.847 -12.105 1.00 85.94 187 SER A N 1
ATOM 1481 C CA . SER A 1 187 ? 24.868 7.988 -13.001 1.00 85.94 187 SER A CA 1
ATOM 1482 C C . SER A 1 187 ? 24.436 8.727 -14.274 1.00 85.94 187 SER A C 1
ATOM 1484 O O . SER A 1 187 ? 23.289 8.628 -14.706 1.00 85.94 187 SER A O 1
ATOM 1486 N N . ILE A 1 188 ? 25.361 9.433 -14.934 1.00 85.19 188 ILE A N 1
ATOM 1487 C CA . ILE A 1 188 ? 25.069 10.129 -16.204 1.00 85.19 188 ILE A CA 1
ATOM 1488 C C . ILE A 1 188 ? 24.503 9.154 -17.248 1.00 85.19 188 ILE A C 1
ATOM 1490 O O . ILE A 1 188 ? 23.606 9.498 -18.010 1.00 85.19 188 ILE A O 1
ATOM 1494 N N . LYS A 1 189 ? 25.008 7.915 -17.276 1.00 85.94 189 LYS A N 1
ATOM 1495 C CA . LYS A 1 189 ? 24.517 6.881 -18.192 1.00 85.94 189 LYS A CA 1
ATOM 1496 C C . LYS A 1 189 ? 23.099 6.455 -17.848 1.00 85.94 189 LYS A C 1
ATOM 1498 O O . LYS A 1 189 ? 22.283 6.353 -18.757 1.00 85.94 189 LYS A O 1
ATOM 1503 N N . ARG A 1 190 ? 22.802 6.257 -16.561 1.00 88.00 190 ARG A N 1
ATOM 1504 C CA . ARG A 1 190 ? 21.452 5.923 -16.118 1.00 88.00 190 ARG A CA 1
ATOM 1505 C C . ARG A 1 190 ? 20.471 7.052 -16.421 1.00 88.00 190 ARG A C 1
ATOM 1507 O O . ARG A 1 190 ? 19.390 6.772 -16.923 1.00 88.00 190 ARG A O 1
ATOM 1514 N N . GLN A 1 191 ? 20.866 8.309 -16.223 1.00 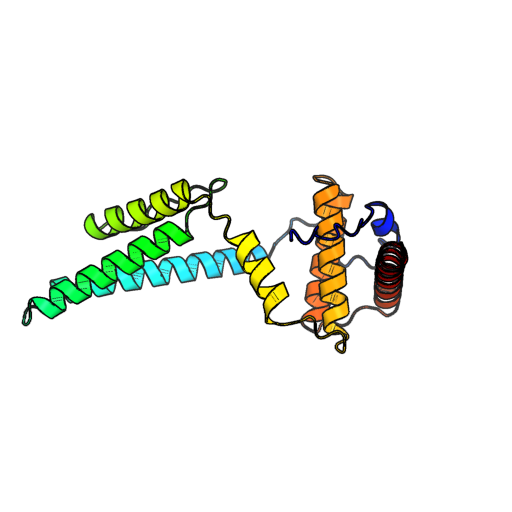87.06 191 GLN A N 1
ATOM 1515 C CA . GLN A 1 191 ? 20.033 9.456 -16.587 1.00 87.06 191 GLN A CA 1
ATOM 1516 C C . GLN A 1 191 ? 19.680 9.453 -18.080 1.00 87.06 191 GLN A C 1
ATOM 1518 O O . GLN A 1 191 ? 18.519 9.603 -18.434 1.00 87.06 191 GLN A O 1
ATOM 1523 N N . ILE A 1 192 ? 20.650 9.174 -18.958 1.00 87.19 192 ILE A N 1
ATOM 1524 C CA . ILE A 1 192 ? 20.412 9.072 -20.408 1.00 87.19 192 ILE A CA 1
ATOM 1525 C C . ILE A 1 192 ? 19.425 7.941 -20.752 1.00 87.19 192 ILE A C 1
ATOM 1527 O O . ILE A 1 192 ? 18.633 8.076 -21.687 1.00 87.19 192 ILE A O 1
ATOM 1531 N N . GLU A 1 193 ? 19.473 6.815 -20.036 1.00 90.12 193 GLU A N 1
ATOM 1532 C CA . GLU A 1 193 ? 18.518 5.711 -20.215 1.00 90.12 193 GLU A CA 1
ATOM 1533 C C . GLU A 1 193 ? 17.103 6.118 -19.779 1.00 90.12 193 GLU A C 1
ATOM 1535 O O . GLU A 1 193 ? 16.148 5.865 -20.515 1.00 90.12 193 GLU A O 1
ATOM 1540 N N . ILE A 1 194 ? 16.981 6.807 -18.638 1.00 87.88 194 ILE A N 1
ATOM 1541 C CA . ILE A 1 194 ? 15.714 7.347 -18.121 1.00 87.88 194 ILE A CA 1
ATOM 1542 C C . ILE A 1 194 ? 15.123 8.359 -19.104 1.00 87.88 194 ILE A C 1
ATOM 1544 O O . ILE A 1 194 ? 13.954 8.250 -19.467 1.00 87.88 194 ILE A O 1
ATOM 1548 N N . ASP A 1 195 ? 15.929 9.310 -19.577 1.00 87.12 195 ASP A N 1
ATOM 1549 C CA . ASP A 1 195 ? 15.496 10.344 -20.518 1.00 87.12 195 ASP A CA 1
ATOM 1550 C C . ASP A 1 195 ? 15.001 9.722 -21.828 1.00 87.12 195 ASP A C 1
ATOM 1552 O O . ASP A 1 195 ? 13.954 10.107 -22.346 1.00 87.12 195 ASP A O 1
ATOM 1556 N N . ARG A 1 196 ? 15.710 8.710 -22.346 1.00 88.00 196 ARG A N 1
ATOM 1557 C CA . ARG A 1 196 ? 15.303 7.984 -23.557 1.00 88.00 196 ARG A CA 1
ATOM 1558 C C . ARG A 1 196 ? 13.996 7.226 -23.357 1.00 88.00 196 ARG A C 1
ATOM 1560 O O . ARG A 1 196 ? 13.133 7.269 -24.231 1.00 88.00 196 ARG A O 1
ATOM 1567 N N . PHE A 1 197 ? 13.862 6.528 -22.233 1.00 88.12 197 PHE A N 1
ATOM 1568 C CA . PHE A 1 197 ? 12.649 5.792 -21.906 1.00 88.12 197 PHE A CA 1
ATOM 1569 C C . PHE A 1 197 ? 11.453 6.745 -21.801 1.00 88.12 197 PHE A C 1
ATOM 1571 O O . PHE A 1 197 ? 10.436 6.525 -22.453 1.00 88.12 197 PHE A O 1
ATOM 1578 N N . MET A 1 198 ? 11.605 7.853 -21.074 1.00 84.56 198 MET A N 1
ATOM 1579 C CA . MET A 1 198 ? 10.559 8.863 -20.913 1.00 84.56 198 MET A CA 1
ATOM 1580 C C . MET A 1 198 ? 10.213 9.577 -22.221 1.00 84.56 198 MET A C 1
ATOM 1582 O O . MET A 1 198 ? 9.035 9.808 -22.480 1.00 84.56 198 MET A O 1
ATOM 1586 N N . ALA A 1 199 ? 11.199 9.864 -23.074 1.00 84.62 199 ALA A N 1
ATOM 1587 C CA . ALA A 1 199 ? 10.957 10.422 -24.401 1.00 84.62 199 ALA A CA 1
ATOM 1588 C C . ALA A 1 199 ? 10.107 9.480 -25.266 1.00 84.62 199 ALA A C 1
ATOM 1590 O O . ALA A 1 199 ? 9.188 9.942 -25.934 1.00 84.62 199 ALA A O 1
ATOM 1591 N N . ARG A 1 200 ? 10.350 8.162 -25.203 1.00 83.75 200 ARG A N 1
ATOM 1592 C CA . ARG A 1 200 ? 9.529 7.176 -25.921 1.00 83.75 200 ARG A CA 1
ATOM 1593 C C . ARG A 1 200 ? 8.098 7.112 -25.389 1.00 83.75 200 ARG A C 1
ATOM 1595 O O . ARG A 1 200 ? 7.165 6.997 -26.177 1.00 83.75 200 ARG A O 1
ATOM 1602 N N . GLN A 1 201 ? 7.913 7.192 -24.070 1.00 80.50 201 GLN A N 1
ATOM 1603 C CA . GLN A 1 201 ? 6.567 7.220 -23.490 1.00 80.50 201 GLN A CA 1
ATOM 1604 C C . GLN A 1 201 ? 5.825 8.508 -23.869 1.00 80.50 201 GLN A C 1
ATOM 1606 O O . GLN A 1 201 ? 4.647 8.457 -24.205 1.00 80.50 201 GLN A O 1
ATOM 1611 N N . ALA A 1 202 ? 6.515 9.651 -23.875 1.00 78.31 202 ALA A N 1
ATOM 1612 C CA . ALA A 1 202 ? 5.945 10.920 -24.320 1.00 78.31 202 ALA A CA 1
ATOM 1613 C C . ALA A 1 202 ? 5.582 10.903 -25.814 1.00 78.31 202 ALA A C 1
ATOM 1615 O O . ALA A 1 202 ? 4.535 11.424 -26.183 1.00 78.31 202 ALA A O 1
ATOM 1616 N N . GLU A 1 203 ? 6.405 10.274 -26.659 1.00 80.75 203 GLU A N 1
ATOM 1617 C CA . GLU A 1 203 ? 6.127 10.087 -28.088 1.00 80.75 203 GLU A CA 1
ATOM 1618 C C . GLU A 1 203 ? 4.852 9.262 -28.306 1.00 80.75 203 GLU A C 1
ATOM 1620 O O . GLU A 1 203 ? 3.995 9.689 -29.067 1.00 80.75 203 GLU A O 1
ATOM 1625 N N . ARG A 1 204 ? 4.660 8.152 -27.576 1.00 76.62 204 ARG A N 1
ATOM 1626 C CA . ARG A 1 204 ? 3.418 7.358 -27.668 1.00 76.62 204 ARG A CA 1
ATOM 1627 C C . ARG A 1 204 ? 2.186 8.121 -27.191 1.00 76.62 204 ARG A C 1
ATOM 1629 O O . ARG A 1 204 ? 1.140 8.034 -27.818 1.00 76.62 204 ARG A O 1
ATOM 1636 N N . ILE A 1 205 ? 2.315 8.890 -26.111 1.00 72.94 205 ILE A N 1
ATOM 1637 C CA . ILE A 1 205 ? 1.226 9.750 -25.630 1.00 72.94 205 ILE A CA 1
ATOM 1638 C C . ILE A 1 205 ? 0.875 10.803 -26.690 1.00 72.94 205 ILE A C 1
ATOM 1640 O O . ILE A 1 205 ? -0.298 11.067 -26.920 1.00 72.94 205 ILE A O 1
ATOM 1644 N N . ALA A 1 206 ? 1.876 11.397 -27.345 1.00 74.69 206 ALA A N 1
ATOM 1645 C CA . ALA A 1 206 ? 1.649 12.361 -28.417 1.00 74.69 206 ALA A CA 1
ATOM 1646 C C . ALA A 1 206 ? 0.990 11.708 -29.643 1.00 74.69 206 ALA A C 1
ATOM 1648 O O . ALA A 1 206 ? 0.033 12.265 -30.171 1.00 74.69 206 ALA A O 1
ATOM 1649 N N . GLU A 1 207 ? 1.449 10.518 -30.044 1.00 75.44 207 GLU A N 1
ATOM 1650 C CA . GLU A 1 207 ? 0.834 9.730 -31.116 1.00 75.44 207 GLU A CA 1
ATOM 1651 C C . GLU A 1 207 ? -0.639 9.427 -30.805 1.00 75.44 207 GLU A C 1
ATOM 1653 O O . GLU A 1 207 ? -1.473 9.635 -31.672 1.00 75.44 207 GLU A O 1
ATOM 1658 N N . GLU A 1 208 ? -0.984 9.016 -29.579 1.00 66.44 208 GLU A N 1
ATOM 1659 C CA . GLU A 1 208 ? -2.369 8.728 -29.162 1.00 66.44 208 GLU A CA 1
ATOM 1660 C C . GLU A 1 208 ? -3.279 9.972 -29.096 1.00 66.44 208 GLU A C 1
ATOM 1662 O O . GLU A 1 208 ? -4.490 9.841 -29.253 1.00 66.44 208 GLU A O 1
ATOM 1667 N N . ILE A 1 209 ? -2.724 11.168 -28.866 1.00 63.69 209 ILE A N 1
ATOM 1668 C CA . ILE A 1 209 ? -3.482 12.432 -28.784 1.00 63.69 209 ILE A CA 1
ATOM 1669 C C . ILE A 1 209 ? -3.716 13.061 -30.170 1.00 63.69 209 ILE A C 1
ATOM 1671 O O . ILE A 1 209 ? -4.702 13.774 -30.351 1.00 63.69 209 ILE A O 1
ATOM 1675 N N . ASP A 1 210 ? -2.836 12.804 -31.143 1.00 55.09 210 ASP A N 1
ATOM 1676 C CA . ASP A 1 210 ? -2.963 13.282 -32.531 1.00 55.09 210 ASP A CA 1
ATOM 1677 C C . ASP A 1 210 ? -3.943 12.435 -33.393 1.00 55.09 210 ASP A C 1
ATOM 1679 O O . ASP A 1 210 ? -4.094 12.712 -34.590 1.00 55.09 210 ASP A O 1
ATOM 1683 N N . PHE A 1 211 ? -4.623 11.433 -32.808 1.00 46.97 211 PHE A N 1
ATOM 1684 C CA . PHE A 1 211 ? -5.650 10.588 -33.453 1.00 46.97 211 PHE A CA 1
ATOM 1685 C C . PHE A 1 211 ? -7.099 11.033 -33.201 1.00 46.97 211 PHE A C 1
ATOM 1687 O O . PHE A 1 211 ? -7.445 11.427 -32.065 1.00 46.97 211 PHE A O 1
#

Foldseek 3Di:
DDDPPPPLDQDLVLLVLDDPVQQPDDLVPDPPPPVVVVVVVVVLVVVLVVLQVQLVVLQVCLVPVDPDPVSSVVSNVVSLVSLLVVLLVQQDPVDDDDRPDPDPSSSVSSPNSVVVNVVVVDPPVVVVVVCCPPPPDQPPVDPLSLLQVQLVSLQVSLVVVVDDSSSVSSNSSSVVSVVVSVPDDGDPSRVVSSVVSVVVSVVSVVVVVVD

Secondary structure (DSSP, 8-state):
-----------GGGGGGS-TTS-SS-TTT-----HHHHHHHHHHHHHHHHHHHHHHHHHHHHHH--S-HHHHHHHHHHHHHHHHHHHHHH--SSSPPPP---SHHHHHHHHHHHHHHHHHT--HHHHHHHHHHHHS---TTSHHHHHHHHHHHHHHHHHHH-SSHHHHHHHHHHHHHHHHHTTPPPPHHHHHHHHHHHHHHHHHHHHHH--